Protein AF-A0A447S8N6-F1 (afdb_monomer)

pLDDT: mean 81.78, std 8.74, range [48.88, 93.5]

Foldseek 3Di:
DLLVLLVLLLVLQDLDDDPVNVVVLVVLVVVLVVLVVVLVVVCVVDPLSVQCVQVSQVLSVLSVVLSVLSNVLSVLNNPCPPQDPCVNVLSVVLSVLLSDDPRDPVVNVVSLVVLDDDPPGDPSSVVNSVSVNVSSVSSVVSSVSVVCVVVDDSPDHDDDPGDDGPCPDPPVVLVVVLVVVLVVQLVVLLVVCVVVVDPCSVLVSVVSNVLSVVQSPDPDNVVSVVLVVVLVVVLLVVLCCCLVPPVVVDDDPVVVCVVVVVVLVVLVVCLVVCVVCVVSSVSNNVCNCSSNPDDVVRDDDPVVSVD

Secondary structure (DSSP, 8-state):
-HHHHHHHHHHHTSS---HHHHHHHHHHHHHHHHHHHHHHHHHHH-HHHHHHHHHHHHHHHHHHHHHHHHHHHHHHHHT-TT--TTHHHHHHHHHHHHHSTT--HHHHHHHHGGGPPPTT--HHHHHHHHHHHHHHHHHHHHHHHHHHHHT--TT-----PPPPPS-S---HHHHHHHHHHHHHHHHHHHHHHHHHT-TTHHHHHHHHHHHHHHHTT-S-HHHHHHHHHHHHHHHHHHHHHIIIIITTT--SHHHHHHHHHHHHHHHHHHHHH-GGGHHHHHHHHHHHHHHH---SS----SHHHH-

Structure (mmCIF, N/CA/C/O backbone):
data_AF-A0A447S8N6-F1
#
_entry.id   AF-A0A447S8N6-F1
#
loop_
_atom_site.group_PDB
_atom_site.id
_atom_site.type_symbol
_atom_site.label_atom_id
_atom_site.label_alt_id
_atom_site.label_comp_id
_atom_site.label_asym_id
_atom_site.label_entity_id
_atom_site.label_seq_id
_atom_site.pdbx_PDB_ins_code
_atom_site.Cartn_x
_atom_site.Cartn_y
_atom_site.Cartn_z
_atom_site.occupancy
_atom_site.B_iso_or_equiv
_atom_site.auth_seq_id
_atom_site.auth_comp_id
_atom_site.auth_asym_id
_atom_site.auth_atom_id
_atom_site.pdbx_PDB_model_num
ATOM 1 N N . MET A 1 1 ? 0.093 2.071 13.339 1.00 79.44 1 MET A N 1
ATOM 2 C CA . MET A 1 1 ? -1.147 1.846 12.556 1.00 79.44 1 MET A CA 1
ATOM 3 C C . MET A 1 1 ? -2.345 1.630 13.472 1.00 79.44 1 MET A C 1
ATOM 5 O O . MET A 1 1 ? -3.274 2.410 13.375 1.00 79.44 1 MET A O 1
ATOM 9 N N . HIS A 1 2 ? -2.324 0.649 14.384 1.00 83.88 2 HIS A N 1
ATOM 10 C CA . HIS A 1 2 ? -3.472 0.344 15.253 1.00 83.88 2 HIS A CA 1
ATOM 11 C C . HIS A 1 2 ? -4.045 1.566 16.003 1.00 83.88 2 HIS A C 1
ATOM 13 O O . HIS A 1 2 ? -5.248 1.781 15.940 1.00 83.88 2 HIS A O 1
ATOM 19 N N . ALA A 1 3 ? -3.195 2.423 16.583 1.00 85.06 3 ALA A N 1
ATOM 20 C CA . ALA A 1 3 ? -3.626 3.680 17.212 1.00 85.06 3 ALA A CA 1
ATOM 21 C C . ALA A 1 3 ? -4.298 4.666 16.230 1.00 85.06 3 ALA A C 1
ATOM 23 O O . ALA A 1 3 ? -5.333 5.243 16.546 1.00 85.06 3 ALA A O 1
ATOM 24 N N . ARG A 1 4 ? -3.791 4.776 14.990 1.00 84.31 4 ARG A N 1
ATOM 25 C CA . ARG A 1 4 ? -4.393 5.622 13.939 1.00 84.31 4 ARG A CA 1
ATOM 26 C C . ARG A 1 4 ? -5.813 5.192 13.561 1.00 84.31 4 ARG A C 1
ATOM 28 O O . ARG A 1 4 ? -6.558 5.997 13.022 1.00 84.31 4 ARG A O 1
ATOM 35 N N . LEU A 1 5 ? -6.214 3.940 13.814 1.00 85.44 5 LEU A N 1
ATOM 36 C CA . LEU A 1 5 ? -7.601 3.517 13.584 1.00 85.44 5 LEU A CA 1
ATOM 37 C C . LEU A 1 5 ? -8.581 4.158 14.573 1.00 85.44 5 LEU A C 1
ATOM 39 O O . LEU A 1 5 ? -9.734 4.358 14.199 1.00 85.44 5 LEU A O 1
ATOM 43 N N . LEU A 1 6 ? -8.145 4.492 15.793 1.00 86.56 6 LEU A N 1
ATOM 44 C CA . LEU A 1 6 ? -8.970 5.249 16.739 1.00 86.56 6 LEU A CA 1
ATOM 45 C C . LEU A 1 6 ? -9.090 6.712 16.324 1.00 86.56 6 LEU A C 1
ATOM 47 O O . LEU A 1 6 ? -10.192 7.244 16.341 1.00 86.56 6 LEU A O 1
ATOM 51 N N . GLU A 1 7 ? -7.990 7.330 15.888 1.00 85.12 7 GLU A N 1
ATOM 52 C CA . GLU A 1 7 ? -8.013 8.682 15.304 1.00 85.12 7 GLU A CA 1
ATOM 53 C C . GLU A 1 7 ? -8.931 8.728 14.075 1.00 85.12 7 GLU A C 1
ATOM 55 O O . GLU A 1 7 ? -9.728 9.640 13.894 1.00 85.12 7 GLU A O 1
ATOM 60 N N . HIS A 1 8 ? -8.887 7.691 13.240 1.00 84.62 8 HIS A N 1
ATOM 61 C CA . HIS A 1 8 ? -9.788 7.575 12.100 1.00 84.62 8 HIS A CA 1
ATOM 62 C C . HIS A 1 8 ? -11.253 7.415 12.518 1.00 84.62 8 HIS A C 1
ATOM 64 O O . HIS A 1 8 ? -12.146 7.974 11.883 1.00 84.62 8 HIS A O 1
ATOM 70 N N . ALA A 1 9 ? -11.515 6.658 13.585 1.00 83.31 9 ALA A N 1
ATOM 71 C CA . ALA A 1 9 ? -12.856 6.505 14.136 1.00 83.31 9 ALA A CA 1
ATOM 72 C C . ALA A 1 9 ? -13.391 7.823 14.711 1.00 83.31 9 ALA A C 1
ATOM 74 O O . ALA A 1 9 ? -14.537 8.169 14.426 1.00 83.31 9 ALA A O 1
ATOM 75 N N . SER A 1 10 ? -12.567 8.581 15.444 1.00 85.12 10 SER A N 1
ATOM 76 C CA . SER A 1 10 ? -12.966 9.884 15.987 1.00 85.12 10 SER A CA 1
ATOM 77 C C . SER A 1 10 ? -13.312 10.873 14.875 1.00 85.12 10 SER A C 1
ATOM 79 O O . SER A 1 10 ? -14.340 11.536 14.963 1.00 85.12 10 SER A O 1
ATOM 81 N N . LEU A 1 11 ? -12.525 10.906 13.794 1.00 83.75 11 LEU A N 1
ATOM 82 C CA . LEU A 1 11 ? -12.791 11.752 12.627 1.00 83.75 11 LEU A CA 1
ATOM 83 C C . LEU A 1 11 ? -14.058 11.333 11.862 1.00 83.75 11 LEU A C 1
ATOM 85 O O . LEU A 1 11 ? -14.830 12.184 11.430 1.00 83.75 11 LEU A O 1
ATOM 89 N N . LEU A 1 12 ? -14.293 10.028 11.674 1.00 81.12 12 LEU A N 1
ATOM 90 C CA . LEU A 1 12 ? -15.429 9.521 10.889 1.00 81.12 12 LEU A CA 1
ATOM 91 C C . LEU A 1 12 ? -16.774 9.614 11.608 1.00 81.12 12 LEU A C 1
ATOM 93 O O . LEU A 1 12 ? -17.807 9.603 10.940 1.00 81.12 12 LEU A O 1
ATOM 97 N N . TRP A 1 13 ? -16.786 9.638 12.936 1.00 80.94 13 TRP A N 1
ATOM 98 C CA . TRP A 1 13 ? -18.025 9.687 13.713 1.00 80.94 13 TRP A CA 1
ATOM 99 C C . TRP A 1 13 ? -18.513 11.113 14.000 1.00 80.94 13 TRP A C 1
ATOM 101 O O . TRP A 1 13 ? -19.514 11.286 14.693 1.00 80.94 13 TRP A O 1
ATOM 111 N N . VAL A 1 14 ? -17.864 12.125 13.414 1.00 76.00 14 VAL A N 1
ATOM 112 C CA . VAL A 1 14 ? -18.377 13.498 13.352 1.00 76.00 14 VAL A CA 1
ATOM 113 C C . VAL A 1 14 ? -19.499 13.577 12.297 1.00 76.00 14 VAL A C 1
ATOM 115 O O . VAL A 1 14 ? -19.363 12.994 11.218 1.00 76.00 14 VAL A O 1
ATOM 118 N N . PRO A 1 15 ? -20.613 14.280 12.577 1.00 65.19 15 PRO A N 1
ATOM 119 C CA . PRO A 1 15 ? -21.747 14.397 11.651 1.00 65.19 15 PRO A CA 1
ATOM 120 C C . PRO A 1 15 ? -21.445 15.189 10.367 1.00 65.19 15 PRO A C 1
ATOM 122 O O . PRO A 1 15 ? -22.198 15.090 9.402 1.00 65.19 15 PRO A O 1
ATOM 125 N N . GLU A 1 16 ? -20.351 15.950 10.317 1.00 68.94 16 GLU A N 1
ATOM 126 C CA . GLU A 1 16 ? -19.984 16.750 9.148 1.00 68.94 16 GLU A CA 1
ATOM 127 C C . GLU A 1 16 ? -19.458 15.883 7.995 1.00 68.94 16 GLU A C 1
ATOM 129 O O . GLU A 1 16 ? -18.640 14.973 8.161 1.00 68.94 16 GLU A O 1
ATOM 134 N N . THR A 1 17 ? -19.936 16.162 6.783 1.00 62.78 17 THR A N 1
ATOM 135 C CA . THR A 1 17 ? -19.488 15.497 5.558 1.00 62.78 17 THR A CA 1
ATOM 136 C C . THR A 1 17 ? -18.484 16.372 4.822 1.00 62.78 17 THR A C 1
ATOM 138 O O . THR A 1 17 ? -18.860 17.196 3.995 1.00 62.78 17 THR A O 1
ATOM 141 N N . THR A 1 18 ? -17.200 16.155 5.090 1.00 67.06 18 THR A N 1
ATOM 142 C CA . THR A 1 18 ? -16.107 16.820 4.365 1.00 67.06 18 THR A CA 1
ATOM 143 C C . THR A 1 18 ? -15.441 15.829 3.412 1.00 67.06 18 THR A C 1
ATOM 145 O O . THR A 1 18 ? -15.187 14.684 3.797 1.00 67.06 18 THR A O 1
ATOM 148 N N . ASP A 1 19 ? -15.089 16.249 2.191 1.00 69.25 19 ASP A N 1
ATOM 149 C CA . ASP A 1 19 ? -14.323 15.424 1.234 1.00 69.25 19 ASP A CA 1
ATOM 150 C C . ASP A 1 19 ? -13.003 14.900 1.830 1.00 69.25 19 ASP A C 1
ATOM 152 O O . ASP A 1 19 ? -12.564 13.787 1.527 1.00 69.25 19 ASP A O 1
ATOM 156 N N . ALA A 1 20 ? -12.428 15.647 2.777 1.00 71.56 20 ALA A N 1
ATOM 157 C CA . ALA A 1 20 ? -11.281 15.243 3.587 1.00 71.56 20 ALA A CA 1
ATOM 158 C C . ALA A 1 20 ? -11.482 13.903 4.329 1.00 71.56 20 ALA A C 1
ATOM 160 O O . ALA A 1 20 ? -10.531 13.159 4.555 1.00 71.56 20 ALA A O 1
ATOM 161 N N . ILE A 1 21 ? -12.718 13.553 4.692 1.00 71.00 21 ILE A N 1
ATOM 162 C CA . ILE A 1 21 ? -13.029 12.313 5.416 1.00 71.00 21 ILE A CA 1
ATOM 163 C C . ILE A 1 21 ? -12.993 11.107 4.467 1.00 71.00 21 ILE A C 1
ATOM 165 O O . ILE A 1 21 ? -12.564 10.015 4.851 1.00 71.00 21 ILE A O 1
ATOM 169 N N . ARG A 1 22 ? -13.422 11.287 3.210 1.00 72.06 22 ARG A N 1
ATOM 170 C CA . ARG A 1 22 ? -13.352 10.232 2.191 1.00 72.06 22 ARG A CA 1
ATOM 171 C C . ARG A 1 22 ? -11.901 9.925 1.835 1.00 72.06 22 ARG A C 1
ATOM 173 O O . ARG A 1 22 ? -11.512 8.758 1.851 1.00 72.06 22 ARG A O 1
ATOM 180 N N . THR A 1 23 ? -11.096 10.957 1.598 1.00 77.81 23 THR A N 1
ATOM 181 C CA . THR A 1 23 ? -9.666 10.797 1.304 1.00 77.81 23 THR A CA 1
ATOM 182 C C . THR A 1 23 ? -8.910 10.191 2.490 1.00 77.81 23 THR A C 1
ATOM 184 O O . THR A 1 23 ? -8.062 9.321 2.288 1.00 77.81 23 THR A O 1
ATOM 187 N N . ALA A 1 24 ? -9.265 10.543 3.732 1.00 78.44 24 ALA A N 1
ATOM 188 C CA . ALA A 1 24 ? -8.730 9.891 4.928 1.00 78.44 24 ALA A CA 1
ATOM 189 C C . ALA A 1 24 ? -9.077 8.392 4.977 1.00 78.44 24 ALA A C 1
ATOM 191 O O . ALA A 1 24 ? -8.217 7.564 5.278 1.00 78.44 24 ALA A O 1
ATOM 192 N N . HIS A 1 25 ? -10.312 8.013 4.630 1.00 81.62 25 HIS A N 1
ATOM 193 C CA . HIS A 1 25 ? -10.728 6.608 4.607 1.00 81.62 25 HIS A CA 1
ATOM 194 C C . HIS A 1 25 ? -9.992 5.792 3.540 1.00 81.62 25 HIS A C 1
ATOM 196 O O . HIS A 1 25 ? -9.480 4.713 3.842 1.00 81.62 25 HIS A O 1
ATOM 202 N N . GLU A 1 26 ? -9.876 6.325 2.324 1.00 82.94 26 GLU A N 1
ATOM 203 C CA . GLU A 1 26 ? -9.106 5.713 1.237 1.00 82.94 26 GLU A CA 1
ATOM 204 C C . GLU A 1 26 ? -7.613 5.595 1.605 1.00 82.94 26 GLU A C 1
ATOM 206 O O . GLU A 1 26 ? -7.000 4.547 1.391 1.00 82.94 26 GLU A O 1
ATOM 211 N N . SER A 1 27 ? -7.042 6.616 2.258 1.00 83.62 27 SER A N 1
ATOM 212 C CA . SER A 1 27 ? -5.655 6.612 2.748 1.00 83.62 27 SER A CA 1
ATOM 213 C C . SER A 1 27 ? -5.392 5.515 3.783 1.00 83.62 27 SER A C 1
ATOM 215 O O . SER A 1 27 ? -4.389 4.804 3.690 1.00 83.62 27 SER A O 1
ATOM 217 N N . VAL A 1 28 ? -6.300 5.312 4.745 1.00 85.94 28 VAL A N 1
ATOM 218 C CA . VAL A 1 28 ? -6.172 4.236 5.744 1.00 85.94 28 VAL A CA 1
ATOM 219 C C . VAL A 1 28 ? -6.203 2.858 5.079 1.00 85.94 28 VAL A C 1
ATOM 221 O O . VAL A 1 28 ? -5.382 2.006 5.420 1.00 85.94 28 VAL A O 1
ATOM 224 N N . ILE A 1 29 ? -7.089 2.641 4.100 1.00 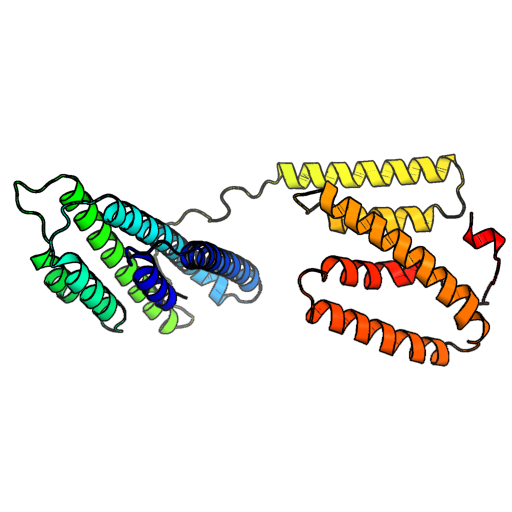84.69 29 ILE A N 1
ATOM 225 C CA . ILE A 1 29 ? -7.126 1.389 3.326 1.00 84.69 29 ILE A CA 1
ATOM 226 C C . ILE A 1 29 ? -5.804 1.192 2.573 1.00 84.69 29 ILE A C 1
ATOM 228 O O . ILE A 1 29 ? -5.207 0.117 2.659 1.00 84.69 29 ILE A O 1
ATOM 232 N N . GLY A 1 30 ? -5.301 2.238 1.911 1.00 83.38 30 GLY A N 1
ATOM 233 C CA . GLY A 1 30 ? -4.003 2.223 1.235 1.00 83.38 30 GLY A CA 1
ATOM 234 C C . GLY A 1 30 ? -2.856 1.841 2.174 1.00 83.38 30 GLY A C 1
ATOM 235 O O . GLY A 1 30 ? -2.050 0.979 1.839 1.00 83.38 30 GLY A O 1
ATOM 236 N N . GLN A 1 31 ? -2.818 2.393 3.391 1.00 86.38 31 GLN A N 1
ATOM 237 C CA . GLN A 1 31 ? -1.808 2.044 4.398 1.00 86.38 31 GLN A CA 1
ATOM 238 C C . GLN A 1 31 ? -1.880 0.569 4.823 1.00 86.38 31 GLN A C 1
ATOM 240 O O . GLN A 1 31 ? -0.834 -0.062 4.985 1.00 86.38 31 GLN A O 1
ATOM 245 N N . ILE A 1 32 ? -3.081 -0.000 4.986 1.00 86.88 32 ILE A N 1
ATOM 246 C CA . ILE A 1 32 ? -3.247 -1.426 5.324 1.00 86.88 32 ILE A CA 1
ATOM 247 C C . ILE A 1 32 ? -2.754 -2.314 4.175 1.00 86.88 32 ILE A C 1
ATOM 249 O O . ILE A 1 32 ? -2.055 -3.301 4.412 1.00 86.88 32 ILE A O 1
ATOM 253 N N . LEU A 1 33 ? -3.074 -1.957 2.930 1.00 84.94 33 LEU A N 1
ATOM 254 C CA . LEU A 1 33 ? -2.612 -2.686 1.747 1.00 84.94 33 LEU A CA 1
ATOM 255 C C . LEU A 1 33 ? -1.087 -2.617 1.601 1.00 84.94 33 LEU A C 1
ATOM 257 O O . LEU A 1 33 ? -0.447 -3.645 1.379 1.00 84.94 33 LEU A O 1
ATOM 261 N N . THR A 1 34 ? -0.488 -1.445 1.818 1.00 86.94 34 THR A N 1
ATOM 262 C CA . THR A 1 34 ? 0.972 -1.286 1.853 1.00 86.94 34 THR A CA 1
ATOM 263 C C . THR A 1 34 ? 1.595 -2.134 2.960 1.00 86.94 34 THR A C 1
ATOM 265 O O . THR A 1 34 ? 2.594 -2.807 2.726 1.00 86.94 34 THR A O 1
ATOM 268 N N . MET A 1 35 ? 0.984 -2.189 4.148 1.00 88.31 35 MET A N 1
ATOM 269 C CA . MET A 1 35 ? 1.454 -3.055 5.236 1.00 88.31 35 MET A CA 1
ATOM 270 C C . MET A 1 35 ? 1.389 -4.543 4.856 1.00 88.31 35 MET A C 1
ATOM 272 O O . MET A 1 35 ? 2.290 -5.310 5.192 1.00 88.31 35 MET A O 1
ATOM 276 N N . ASN A 1 36 ? 0.361 -4.961 4.115 1.00 87.06 36 ASN A N 1
ATOM 277 C CA . ASN A 1 36 ? 0.267 -6.321 3.585 1.00 87.06 36 ASN A CA 1
ATOM 278 C C . ASN A 1 36 ? 1.391 -6.629 2.576 1.00 87.06 36 ASN A C 1
ATOM 280 O O . ASN A 1 36 ? 1.971 -7.713 2.634 1.00 87.06 36 ASN A O 1
ATOM 284 N N . LEU A 1 37 ? 1.748 -5.681 1.701 1.00 84.88 37 LEU A N 1
ATOM 285 C CA . LEU A 1 37 ? 2.898 -5.826 0.798 1.00 84.88 37 LEU A CA 1
ATOM 286 C C . LEU A 1 37 ? 4.215 -5.946 1.571 1.00 84.88 37 LEU A C 1
ATOM 288 O O . LEU A 1 37 ? 4.987 -6.869 1.318 1.00 84.88 37 LEU A O 1
ATOM 292 N N . LEU A 1 38 ? 4.437 -5.075 2.561 1.00 87.88 38 LEU A N 1
ATOM 293 C CA . LEU A 1 38 ? 5.620 -5.131 3.423 1.00 87.88 38 LEU A CA 1
ATOM 294 C C . LEU A 1 38 ? 5.714 -6.464 4.169 1.00 87.88 38 LEU A C 1
ATOM 296 O O . LEU A 1 38 ? 6.799 -7.027 4.276 1.00 87.88 38 LEU A O 1
ATOM 300 N N . ARG A 1 39 ? 4.586 -7.021 4.628 1.00 87.81 39 ARG A N 1
ATOM 301 C CA . ARG A 1 39 ? 4.547 -8.357 5.236 1.00 87.81 39 ARG A CA 1
ATOM 302 C C . ARG A 1 39 ? 5.000 -9.438 4.254 1.00 87.81 39 ARG A C 1
ATOM 304 O O . ARG A 1 39 ? 5.788 -10.299 4.631 1.00 87.81 39 ARG A O 1
ATOM 311 N N . ILE A 1 40 ? 4.506 -9.411 3.013 1.00 83.44 40 ILE A N 1
ATOM 312 C CA . ILE A 1 40 ? 4.889 -10.386 1.978 1.00 83.44 40 ILE A CA 1
ATOM 313 C C . ILE A 1 40 ? 6.385 -10.273 1.658 1.00 83.44 40 ILE A C 1
ATOM 315 O O . ILE A 1 40 ? 7.060 -11.290 1.543 1.00 83.44 40 ILE A O 1
ATOM 319 N N . GLN A 1 41 ? 6.927 -9.057 1.572 1.00 84.50 41 GLN A N 1
ATOM 320 C CA . GLN A 1 41 ? 8.363 -8.844 1.373 1.00 84.50 41 GLN A CA 1
ATOM 321 C C . GLN A 1 41 ? 9.183 -9.335 2.579 1.00 84.50 41 GLN A C 1
ATOM 323 O O . GLN A 1 41 ? 10.166 -10.057 2.414 1.00 84.50 41 GLN A O 1
ATOM 328 N N . ALA A 1 42 ? 8.746 -9.015 3.801 1.00 83.31 42 ALA A N 1
ATOM 329 C CA . ALA A 1 42 ? 9.415 -9.411 5.042 1.00 83.31 42 ALA A CA 1
ATOM 330 C C . ALA A 1 42 ? 9.356 -10.924 5.319 1.00 83.31 42 ALA A C 1
ATOM 332 O O . ALA A 1 42 ? 10.200 -11.465 6.033 1.00 83.31 42 ALA A O 1
ATOM 333 N N . PHE A 1 43 ? 8.390 -11.635 4.732 1.00 83.62 43 PHE A N 1
ATOM 334 C CA . PHE A 1 43 ? 8.309 -13.092 4.815 1.00 83.62 43 PHE A CA 1
ATOM 335 C C . PHE A 1 43 ? 9.582 -13.768 4.276 1.00 83.62 43 PHE A C 1
ATOM 337 O O . PHE A 1 43 ? 10.088 -14.734 4.855 1.00 83.62 43 PHE A O 1
ATOM 344 N N . TRP A 1 44 ? 10.142 -13.242 3.189 1.00 80.06 44 TRP A N 1
ATOM 345 C CA . TRP A 1 44 ? 11.351 -13.799 2.584 1.00 80.06 44 TRP A CA 1
ATOM 346 C C . TRP A 1 44 ? 12.627 -13.371 3.315 1.00 80.06 44 TRP A C 1
ATOM 348 O O . TRP A 1 44 ? 13.605 -14.115 3.299 1.00 80.06 44 TRP A O 1
ATOM 358 N N . SER A 1 45 ? 12.608 -12.236 4.020 1.00 81.19 45 SER A N 1
ATOM 359 C CA . SER A 1 45 ? 13.807 -11.670 4.646 1.00 81.19 45 SER A CA 1
ATOM 360 C C . SER A 1 45 ? 14.211 -12.343 5.959 1.00 81.19 45 SER A C 1
ATOM 362 O O . SER A 1 45 ? 15.404 -12.461 6.234 1.00 81.19 45 SER A O 1
ATOM 364 N N . HIS A 1 46 ? 13.260 -12.792 6.790 1.00 83.06 46 HIS A N 1
ATOM 365 C CA . HIS A 1 46 ? 13.603 -13.300 8.122 1.00 83.06 46 HIS A CA 1
ATOM 366 C C . HIS A 1 46 ? 12.689 -14.425 8.622 1.00 83.06 46 HIS A C 1
ATOM 368 O O . HIS A 1 46 ? 11.464 -14.375 8.503 1.00 83.06 46 HIS A O 1
ATOM 374 N N . TYR A 1 47 ? 13.280 -15.436 9.267 1.00 83.31 47 TYR A N 1
ATOM 375 C CA . TYR A 1 47 ? 12.548 -16.618 9.742 1.00 83.31 47 TYR A CA 1
ATOM 376 C C . TYR A 1 47 ? 11.507 -16.294 10.830 1.00 83.31 47 TYR A C 1
ATOM 378 O O . TYR A 1 47 ? 10.444 -16.916 10.856 1.00 83.31 47 TYR A O 1
ATOM 386 N N . ARG A 1 48 ? 11.759 -15.293 11.695 1.00 79.88 48 ARG A N 1
ATOM 387 C CA . ARG A 1 48 ? 10.791 -14.873 12.731 1.00 79.88 48 ARG A CA 1
ATOM 388 C C . ARG A 1 48 ? 9.492 -14.358 12.108 1.00 79.88 48 ARG A C 1
ATOM 390 O O . ARG A 1 48 ? 8.414 -14.717 12.576 1.00 79.88 48 ARG A O 1
ATOM 397 N N . PHE A 1 49 ? 9.592 -13.591 11.017 1.00 81.25 49 PHE A N 1
ATOM 398 C CA . PHE A 1 49 ? 8.424 -13.103 10.280 1.00 81.25 49 PHE A CA 1
ATOM 399 C C . PHE A 1 49 ? 7.637 -14.244 9.638 1.00 81.25 49 PHE A C 1
ATOM 401 O O . PHE A 1 49 ? 6.411 -14.208 9.664 1.00 81.25 49 PHE A O 1
ATOM 408 N N . ARG A 1 50 ? 8.307 -15.293 9.139 1.00 83.81 50 ARG A N 1
ATOM 409 C CA . ARG A 1 50 ? 7.621 -16.487 8.614 1.00 83.81 50 ARG A CA 1
ATOM 410 C C . ARG A 1 50 ? 6.802 -17.198 9.683 1.00 83.81 50 ARG A C 1
ATOM 412 O O . ARG A 1 50 ? 5.634 -17.493 9.452 1.00 83.81 50 ARG A O 1
ATOM 419 N N . ARG A 1 51 ? 7.388 -17.420 10.863 1.00 82.19 51 ARG A N 1
ATOM 420 C CA . ARG A 1 51 ? 6.708 -18.093 11.981 1.00 82.19 51 ARG A CA 1
ATOM 421 C C . ARG A 1 51 ? 5.522 -17.283 12.507 1.00 82.19 51 ARG A C 1
ATOM 423 O O . ARG A 1 51 ? 4.480 -17.846 12.815 1.00 82.19 51 ARG A O 1
ATOM 430 N N . GLN A 1 52 ? 5.659 -15.959 12.566 1.00 85.12 52 GLN A N 1
ATOM 431 C CA . GLN A 1 52 ? 4.607 -15.052 13.037 1.00 85.12 52 GLN A CA 1
ATOM 432 C C . GLN A 1 52 ? 3.627 -14.617 11.932 1.00 85.12 52 GLN A C 1
ATOM 434 O O . GLN A 1 52 ? 2.673 -13.886 12.205 1.00 85.12 52 GLN A O 1
ATOM 439 N N . ASN A 1 53 ? 3.811 -15.075 10.689 1.00 85.88 53 ASN A N 1
ATOM 440 C CA . ASN A 1 53 ? 2.980 -14.688 9.549 1.00 85.88 53 ASN A CA 1
ATOM 441 C C . ASN A 1 53 ? 1.471 -14.938 9.756 1.00 85.88 53 ASN A C 1
ATOM 443 O O . ASN A 1 53 ? 0.693 -14.053 9.397 1.00 85.88 53 ASN A O 1
ATOM 447 N N . PRO A 1 54 ? 1.017 -16.056 10.366 1.00 84.75 54 PRO A N 1
ATOM 448 C CA . PRO A 1 54 ? -0.408 -16.270 10.631 1.00 84.75 54 PRO A CA 1
ATOM 449 C C . PRO A 1 54 ? -1.013 -15.178 11.522 1.00 84.75 54 PRO A C 1
ATOM 451 O O . PRO A 1 54 ? -2.092 -14.662 11.230 1.00 84.75 54 PRO A O 1
ATOM 454 N N . LEU A 1 55 ? -0.283 -14.760 12.559 1.00 87.75 55 LEU A N 1
ATOM 455 C CA . LEU A 1 55 ? -0.708 -13.699 13.468 1.00 87.75 55 LEU A CA 1
ATOM 456 C C . LEU A 1 55 ? -0.725 -12.330 12.782 1.00 87.75 55 LEU A C 1
ATOM 458 O O . LEU A 1 55 ? -1.693 -11.585 12.919 1.00 87.75 55 LEU A O 1
ATOM 462 N N . LEU A 1 56 ? 0.306 -12.010 11.997 1.00 88.12 56 LEU A N 1
ATOM 463 C CA . LEU A 1 56 ? 0.341 -10.771 11.215 1.00 88.12 56 LEU A CA 1
ATOM 464 C C . LEU A 1 56 ? -0.789 -10.734 10.176 1.00 88.12 56 LEU A C 1
ATOM 466 O O . LEU A 1 56 ? -1.412 -9.693 9.974 1.00 88.12 56 LEU A O 1
ATOM 470 N N . ASN A 1 57 ? -1.104 -11.870 9.545 1.00 88.31 57 ASN A N 1
ATOM 471 C CA . ASN A 1 57 ? -2.240 -11.995 8.635 1.00 88.31 57 ASN A CA 1
ATOM 472 C C . ASN A 1 57 ? -3.578 -11.785 9.344 1.00 88.31 57 ASN A C 1
ATOM 474 O O . ASN A 1 57 ? -4.427 -11.054 8.832 1.00 88.31 57 ASN A O 1
ATOM 478 N N . TYR A 1 58 ? -3.754 -12.368 10.527 1.00 88.88 58 TYR A N 1
ATOM 479 C CA . TYR A 1 58 ? -4.940 -12.151 11.346 1.00 88.88 58 TYR A CA 1
ATOM 480 C C . TYR A 1 58 ? -5.102 -10.680 11.747 1.00 88.88 58 TYR A C 1
ATOM 482 O O . TYR A 1 58 ? -6.169 -10.103 11.547 1.00 88.88 58 TYR A O 1
ATOM 490 N N . LEU A 1 59 ? -4.035 -10.041 12.241 1.00 89.88 59 LEU A N 1
ATOM 491 C CA . LEU A 1 59 ? -4.059 -8.632 12.640 1.00 89.88 59 LEU A CA 1
ATOM 492 C C . LEU A 1 59 ? -4.403 -7.704 11.468 1.00 89.88 59 LEU A C 1
ATOM 494 O O . LEU A 1 59 ? -5.192 -6.778 11.645 1.00 89.88 59 LEU A O 1
ATOM 498 N N . LEU A 1 60 ? -3.880 -7.967 10.267 1.00 89.69 60 LEU A N 1
ATOM 499 C CA . LEU A 1 60 ? -4.230 -7.203 9.063 1.00 89.69 60 LEU A CA 1
ATOM 500 C C . LEU A 1 60 ? -5.709 -7.355 8.686 1.00 89.69 60 LEU A C 1
ATOM 502 O O . LEU A 1 60 ? -6.377 -6.359 8.405 1.00 89.69 60 LEU A O 1
ATOM 506 N N . HIS A 1 61 ? -6.254 -8.574 8.735 1.00 88.38 61 HIS A N 1
ATOM 507 C CA . HIS A 1 61 ? -7.689 -8.790 8.516 1.00 88.38 61 HIS A CA 1
ATOM 508 C C . HIS A 1 61 ? -8.532 -8.059 9.545 1.00 88.38 61 HIS A C 1
ATOM 510 O O . HIS A 1 61 ? -9.547 -7.453 9.208 1.00 88.38 61 HIS A O 1
ATOM 516 N N . GLN A 1 62 ? -8.101 -8.096 10.799 1.00 89.38 62 GLN A N 1
ATOM 517 C CA . GLN A 1 62 ? -8.797 -7.436 11.882 1.00 89.38 62 GLN A CA 1
ATOM 518 C C . GLN A 1 62 ? -8.763 -5.910 11.713 1.00 89.38 62 GLN A C 1
ATOM 520 O O . GLN A 1 62 ? -9.776 -5.258 11.951 1.00 89.38 62 GLN A O 1
ATOM 525 N N . GLN A 1 63 ? -7.667 -5.337 11.202 1.00 91.06 63 GLN A N 1
ATOM 526 C CA . GLN A 1 63 ? -7.590 -3.921 10.819 1.00 91.06 63 GLN A CA 1
ATOM 527 C C . GLN A 1 63 ? -8.563 -3.567 9.688 1.00 91.06 63 GLN A C 1
ATOM 529 O O . GLN A 1 63 ? -9.314 -2.602 9.824 1.00 91.06 63 GLN A O 1
ATOM 534 N N . LEU A 1 64 ? -8.644 -4.372 8.623 1.00 89.44 64 LEU A N 1
ATOM 535 C CA . LEU A 1 64 ? -9.651 -4.171 7.570 1.00 89.44 64 LEU A CA 1
ATOM 536 C C . LEU A 1 64 ? -11.078 -4.278 8.117 1.00 89.44 64 LEU A C 1
ATOM 538 O O . LEU A 1 64 ? -11.933 -3.435 7.842 1.00 89.44 64 LEU A O 1
ATOM 542 N N . ARG A 1 65 ? -11.336 -5.278 8.958 1.00 89.94 65 ARG A N 1
ATOM 543 C CA . ARG A 1 65 ? -12.632 -5.470 9.611 1.00 89.94 65 ARG A CA 1
ATOM 544 C C . ARG A 1 65 ? -12.994 -4.263 10.474 1.00 89.94 65 ARG A C 1
ATOM 546 O O . ARG A 1 65 ? -14.118 -3.783 10.372 1.00 89.94 65 ARG A O 1
ATOM 553 N N . MET A 1 66 ? -12.043 -3.718 11.238 1.00 91.44 66 MET A N 1
ATOM 554 C CA . MET A 1 66 ? -12.217 -2.474 11.996 1.00 91.44 66 MET A CA 1
ATOM 555 C C . MET A 1 66 ? -12.583 -1.304 11.082 1.00 91.44 66 MET A C 1
ATOM 557 O O . MET A 1 66 ? -13.569 -0.632 11.362 1.00 91.44 66 MET A O 1
ATOM 561 N N . THR A 1 67 ? -11.889 -1.097 9.956 1.00 90.50 67 THR A N 1
ATOM 562 C CA . THR A 1 67 ? -12.239 -0.007 9.019 1.00 90.50 67 THR A CA 1
ATOM 563 C C . THR A 1 67 ? -13.663 -0.130 8.463 1.00 90.50 67 THR A C 1
ATOM 565 O O . THR A 1 67 ? -14.395 0.861 8.411 1.00 90.50 67 THR A O 1
ATOM 568 N N . SER A 1 68 ? -14.103 -1.350 8.136 1.00 89.81 68 SER A N 1
ATOM 569 C CA . SER A 1 68 ? -15.479 -1.630 7.706 1.00 89.81 68 SER A CA 1
ATOM 570 C C . SER A 1 68 ? -16.496 -1.358 8.820 1.00 89.81 68 SER A C 1
ATOM 572 O O . SER A 1 68 ? -17.562 -0.784 8.579 1.00 89.81 68 SER A O 1
ATOM 574 N N . VAL A 1 69 ? -16.169 -1.730 10.061 1.00 91.44 69 VAL A N 1
ATOM 575 C CA . VAL A 1 69 ? -17.014 -1.472 11.231 1.00 91.44 69 VAL A CA 1
ATOM 576 C C . VAL A 1 69 ? -17.139 0.027 11.504 1.00 91.44 69 VAL A C 1
ATOM 578 O O . VAL A 1 69 ? -18.262 0.502 11.658 1.00 91.44 69 VAL A O 1
ATOM 581 N N . ILE A 1 70 ? -16.039 0.782 11.464 1.00 90.88 70 ILE A N 1
ATOM 582 C CA . ILE A 1 70 ? -16.040 2.243 11.637 1.00 90.88 70 ILE A CA 1
ATOM 583 C C . ILE A 1 70 ? -16.944 2.903 10.586 1.00 90.88 70 ILE A C 1
ATOM 585 O O . ILE A 1 70 ? -17.822 3.690 10.939 1.00 90.88 70 ILE A O 1
ATOM 589 N N . SER A 1 71 ? -16.798 2.520 9.311 1.00 88.56 71 SER A N 1
ATOM 590 C CA . SER A 1 71 ? -17.643 3.018 8.215 1.00 88.56 71 SER A CA 1
ATOM 591 C C . SER A 1 71 ? -19.123 2.658 8.406 1.00 88.56 71 SER A C 1
ATOM 593 O O . SER A 1 71 ? -20.010 3.486 8.198 1.00 88.56 71 SER A O 1
ATOM 595 N N . SER A 1 72 ? -19.423 1.439 8.871 1.00 89.75 72 SER A N 1
ATOM 596 C CA . SER A 1 72 ? -20.803 1.044 9.178 1.00 89.75 72 SER A CA 1
ATOM 597 C C . SER A 1 72 ? -21.412 1.831 10.340 1.00 89.75 72 SER A C 1
ATOM 599 O O . SER A 1 72 ? -22.562 2.240 10.229 1.00 89.75 72 SER A O 1
ATOM 601 N N . LEU A 1 73 ? -20.644 2.091 11.404 1.00 90.88 73 LEU A N 1
ATOM 602 C CA . LEU A 1 73 ? -21.095 2.872 12.558 1.00 90.88 73 LEU A CA 1
ATOM 603 C C . LEU A 1 73 ? -21.377 4.322 12.164 1.00 90.88 73 LEU A C 1
ATOM 605 O O . LEU A 1 73 ? -22.410 4.854 12.550 1.00 90.88 73 LEU A O 1
ATOM 609 N N . ARG A 1 74 ? -20.540 4.918 11.305 1.00 88.19 74 ARG A N 1
ATOM 610 C CA . ARG A 1 74 ? -20.817 6.237 10.719 1.00 88.19 74 ARG A CA 1
ATOM 611 C C . ARG A 1 74 ? -22.142 6.256 9.960 1.00 88.19 74 ARG A C 1
ATOM 613 O O . ARG A 1 74 ? -22.957 7.138 10.186 1.00 88.19 74 ARG A O 1
ATOM 620 N N . ARG A 1 75 ? -22.372 5.288 9.064 1.00 86.56 75 ARG A N 1
ATOM 621 C CA . ARG A 1 75 ? -23.631 5.215 8.297 1.00 86.56 75 ARG A CA 1
ATOM 622 C C . ARG A 1 75 ? -24.851 5.046 9.199 1.00 86.56 75 ARG A C 1
ATOM 624 O O . ARG A 1 75 ? -25.898 5.595 8.890 1.00 86.56 75 ARG A O 1
ATOM 631 N N . MET A 1 76 ? -24.718 4.293 10.290 1.00 89.44 76 MET A N 1
ATOM 632 C CA . MET A 1 76 ? -25.779 4.162 11.289 1.00 89.44 76 MET A CA 1
ATOM 633 C C . MET A 1 76 ? -26.028 5.493 12.005 1.00 89.44 76 MET A C 1
ATOM 635 O O . MET A 1 76 ? -27.178 5.891 12.090 1.00 89.44 76 MET A O 1
ATOM 639 N N . LEU A 1 77 ? -24.977 6.204 12.435 1.00 86.62 77 LEU A N 1
ATOM 640 C CA . LEU A 1 77 ? -25.091 7.514 13.094 1.00 86.62 77 LEU A CA 1
ATOM 641 C C . LEU A 1 77 ? -25.732 8.576 12.192 1.00 86.62 77 LEU A C 1
ATOM 643 O O . LEU A 1 77 ? -26.630 9.279 12.631 1.00 86.62 77 LEU A O 1
ATOM 647 N N . LEU A 1 78 ? -25.313 8.666 10.926 1.00 84.88 78 LEU A N 1
ATOM 648 C CA . LEU A 1 78 ? -25.851 9.653 9.979 1.00 84.88 78 LEU A CA 1
ATOM 649 C C . LEU A 1 78 ? -27.328 9.407 9.636 1.00 84.88 78 LEU A C 1
ATOM 651 O O . LEU A 1 78 ? -28.060 10.352 9.372 1.00 84.88 78 LEU A O 1
ATOM 655 N N . ASN A 1 79 ? -27.769 8.146 9.649 1.00 84.25 79 ASN A N 1
ATOM 656 C CA . ASN A 1 79 ? -29.143 7.760 9.321 1.00 84.25 79 ASN A CA 1
ATOM 657 C C . ASN A 1 79 ? -30.027 7.563 10.567 1.00 84.25 79 ASN A C 1
ATOM 659 O O . ASN A 1 79 ? -31.109 6.971 10.470 1.00 84.25 79 ASN A O 1
ATOM 663 N N . TRP A 1 80 ? -29.580 8.014 11.742 1.00 85.50 80 TRP A N 1
ATOM 664 C CA . TRP A 1 80 ? -30.316 7.884 12.997 1.00 85.50 80 TRP A CA 1
ATOM 665 C C . TRP A 1 80 ? -30.795 9.261 13.489 1.00 85.50 80 TRP A C 1
ATOM 667 O O . TRP A 1 80 ? -30.058 9.938 14.200 1.00 85.50 80 TRP A O 1
ATOM 677 N N . PRO A 1 81 ? -32.018 9.686 13.105 1.00 76.12 81 PRO A N 1
ATOM 678 C CA . PRO A 1 81 ? -32.530 11.020 13.427 1.00 76.12 81 PRO A CA 1
ATOM 679 C C . PRO A 1 81 ? -32.758 11.220 14.933 1.00 76.12 81 PRO A C 1
ATOM 681 O O . PRO A 1 81 ? -32.369 12.251 15.470 1.00 76.12 81 PRO A O 1
ATOM 684 N N . ASP A 1 82 ? -33.293 10.210 15.627 1.00 79.69 82 ASP A N 1
ATOM 685 C CA . ASP A 1 82 ? -33.601 10.261 17.064 1.00 79.69 82 ASP A CA 1
ATOM 686 C C . ASP A 1 82 ? -32.520 9.565 17.910 1.00 79.69 82 ASP A C 1
ATOM 688 O O . ASP A 1 82 ? -32.797 8.666 18.710 1.00 79.69 82 ASP A O 1
ATOM 692 N N . ALA A 1 83 ? -31.252 9.915 17.688 1.00 80.38 83 ALA A N 1
ATOM 693 C CA . ALA A 1 83 ? -30.159 9.373 18.488 1.00 80.38 83 ALA A CA 1
ATOM 694 C C . ALA A 1 83 ? -30.187 9.960 19.916 1.00 80.38 83 ALA A C 1
ATOM 696 O O . ALA A 1 83 ? -30.383 11.166 20.089 1.00 80.38 83 ALA A O 1
ATOM 697 N N . PRO A 1 84 ? -29.950 9.153 20.966 1.00 82.00 84 PRO A N 1
ATOM 698 C CA . PRO A 1 84 ? -29.974 9.655 22.332 1.00 82.00 84 PRO A CA 1
ATOM 699 C C . PRO A 1 84 ? -28.826 10.648 22.564 1.00 82.00 84 PRO A C 1
ATOM 701 O O . PRO A 1 84 ? -27.696 10.436 22.116 1.00 82.00 84 PRO A O 1
ATOM 704 N N . ALA A 1 85 ? -29.104 11.734 23.290 1.00 80.56 85 ALA A N 1
ATOM 705 C CA . ALA A 1 85 ? -28.181 12.865 23.451 1.00 80.56 85 ALA A CA 1
ATOM 706 C C . ALA A 1 85 ? -26.822 12.484 24.080 1.00 80.56 85 ALA A C 1
ATOM 708 O O . ALA A 1 85 ? -25.808 13.133 23.829 1.00 80.56 85 ALA A O 1
ATOM 709 N N . ASN A 1 86 ? -26.775 11.398 24.857 1.00 86.06 86 ASN A N 1
ATOM 710 C CA . ASN A 1 86 ? -25.553 10.886 25.480 1.00 86.06 86 ASN A CA 1
ATOM 711 C C . ASN A 1 86 ? -24.619 10.136 24.507 1.00 86.06 86 ASN A C 1
ATOM 713 O O . ASN A 1 86 ? -23.479 9.853 24.874 1.00 86.06 86 ASN A O 1
ATOM 717 N N . THR A 1 87 ? -25.052 9.830 23.276 1.00 85.06 87 THR A N 1
ATOM 718 C CA . THR A 1 87 ? -24.286 9.009 22.315 1.00 85.06 87 THR A CA 1
ATOM 719 C C . THR A 1 87 ? -22.893 9.570 22.056 1.00 85.06 87 THR A C 1
ATOM 721 O O . THR A 1 87 ? -21.914 8.827 22.085 1.00 85.06 87 THR A O 1
ATOM 724 N N . ARG A 1 88 ? -22.780 10.887 21.842 1.00 84.75 88 ARG A N 1
ATOM 725 C CA . ARG A 1 88 ? -21.500 11.536 21.533 1.00 84.75 88 ARG A CA 1
ATOM 726 C C . ARG A 1 88 ? -20.523 11.476 22.706 1.00 84.75 88 ARG A C 1
ATOM 728 O O . ARG A 1 88 ? -19.38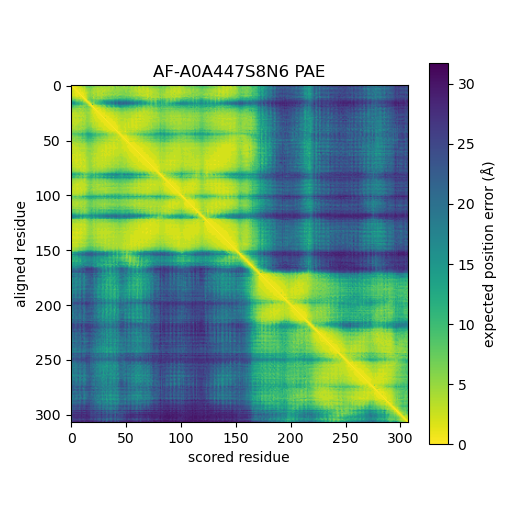1 11.072 22.523 1.00 84.75 88 ARG A O 1
ATOM 735 N N . GLN A 1 89 ? -20.992 11.809 23.908 1.00 87.31 89 GLN A N 1
ATOM 736 C CA . GLN A 1 89 ? -20.175 11.774 25.125 1.00 87.31 89 GLN A CA 1
ATOM 737 C C . GLN A 1 89 ? -19.684 10.353 25.432 1.00 87.31 89 GLN A C 1
ATOM 739 O O . GLN A 1 89 ? -18.521 10.146 25.783 1.00 87.31 89 GLN A O 1
ATOM 744 N N . VAL A 1 90 ? -20.553 9.351 25.252 1.00 89.12 90 VAL A N 1
ATOM 745 C CA . VAL A 1 90 ? -20.18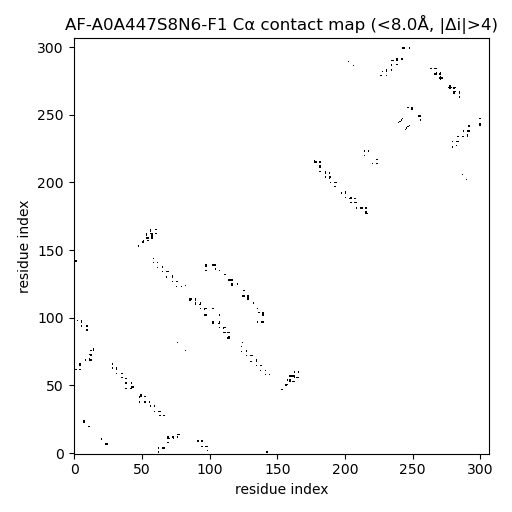6 7.936 25.403 1.00 89.12 90 VAL A CA 1
ATOM 746 C C . VAL A 1 90 ? -19.146 7.530 24.359 1.00 89.12 90 VAL A C 1
ATOM 748 O O . VAL A 1 90 ? -18.204 6.819 24.682 1.00 89.12 90 VAL A O 1
ATOM 751 N N . LEU A 1 91 ? -19.271 7.995 23.116 1.00 89.75 91 LEU A N 1
ATOM 752 C CA . LEU A 1 91 ? -18.333 7.660 22.047 1.00 89.75 91 LEU A CA 1
ATOM 753 C C . LEU A 1 91 ? -16.943 8.270 22.266 1.00 89.75 91 LEU A C 1
ATOM 755 O O . LEU A 1 91 ? -15.939 7.583 22.091 1.00 89.75 91 LEU A O 1
ATOM 759 N N . GLU A 1 92 ? -16.888 9.537 22.677 1.00 89.19 92 GLU A N 1
ATOM 760 C CA . GLU A 1 92 ? -15.643 10.247 22.989 1.00 89.19 92 GLU A CA 1
ATOM 761 C C . GLU A 1 92 ? -14.931 9.612 24.195 1.00 89.19 92 GLU A C 1
ATOM 763 O O . GLU A 1 92 ? -13.742 9.296 24.110 1.00 89.19 92 GLU A O 1
ATOM 768 N N . SER A 1 93 ? -15.661 9.326 25.282 1.00 89.62 93 SER A N 1
ATOM 769 C CA . SER A 1 93 ? -15.103 8.631 26.456 1.00 89.62 93 SER A CA 1
ATOM 770 C C . SER A 1 93 ? -14.654 7.203 26.139 1.00 89.62 93 SER A C 1
ATOM 772 O O . SER A 1 93 ? -13.607 6.764 26.610 1.00 89.62 93 SER A O 1
ATOM 774 N N . LEU A 1 94 ? -15.390 6.487 25.288 1.00 91.75 94 LEU A N 1
ATOM 775 C CA . LEU A 1 94 ? -15.034 5.142 24.846 1.00 91.75 94 LEU A CA 1
ATOM 776 C C . LEU A 1 94 ? -13.769 5.129 23.987 1.00 91.75 94 LEU A C 1
ATOM 778 O O . LEU A 1 94 ? -12.924 4.256 24.163 1.00 91.75 94 LEU A O 1
ATOM 782 N N . LEU A 1 95 ? -13.617 6.081 23.065 1.00 90.56 95 LEU A N 1
ATOM 783 C CA . LEU A 1 95 ? -12.400 6.201 22.261 1.00 90.56 95 LEU A CA 1
ATOM 784 C C . LEU A 1 95 ? -11.188 6.578 23.118 1.00 90.56 95 LEU A C 1
ATOM 786 O O . LEU A 1 95 ? -10.111 6.024 22.898 1.00 90.56 95 LEU A O 1
ATOM 790 N N . ALA A 1 96 ? -11.369 7.458 24.107 1.00 89.62 96 ALA A N 1
ATOM 791 C CA . ALA A 1 96 ? -10.323 7.806 25.064 1.00 89.62 96 ALA A CA 1
ATOM 792 C C . ALA A 1 96 ? -9.886 6.586 25.893 1.00 89.62 96 ALA A C 1
ATOM 794 O O . ALA A 1 96 ? -8.691 6.318 26.002 1.00 89.62 96 ALA A O 1
ATOM 795 N N . GLU A 1 97 ? -10.838 5.791 26.393 1.00 89.44 97 GLU A N 1
ATOM 796 C CA . GLU A 1 97 ? -10.542 4.559 27.133 1.00 89.44 97 GLU A CA 1
ATOM 797 C C . GLU A 1 97 ? -9.811 3.537 26.252 1.00 89.44 97 GLU A C 1
ATOM 799 O O . GLU A 1 97 ? -8.802 2.971 26.662 1.00 89.44 97 GLU A O 1
ATOM 804 N N . LEU A 1 98 ? -10.254 3.328 25.006 1.00 89.31 98 LEU A N 1
ATOM 805 C CA . LEU A 1 98 ? -9.596 2.400 24.076 1.00 89.31 98 LEU A CA 1
ATOM 806 C C . LEU A 1 98 ? -8.185 2.852 23.669 1.00 89.31 98 LEU A C 1
ATOM 808 O O . LEU A 1 98 ? -7.368 2.011 23.282 1.00 89.31 98 LEU A O 1
ATOM 812 N N . ALA A 1 99 ? -7.889 4.151 23.728 1.00 87.94 99 ALA A N 1
ATOM 813 C CA . ALA A 1 99 ? -6.553 4.670 23.457 1.00 87.94 99 ALA A CA 1
ATOM 814 C C . ALA A 1 99 ? -5.553 4.309 24.565 1.00 87.94 99 ALA A C 1
ATOM 816 O O . ALA A 1 99 ? -4.344 4.303 24.318 1.00 87.94 99 ALA A O 1
ATOM 817 N N . THR A 1 100 ? -6.029 3.965 25.765 1.00 86.81 100 THR A N 1
ATOM 818 C CA . THR A 1 100 ? -5.140 3.575 26.854 1.00 86.81 100 THR A CA 1
ATOM 819 C C . THR A 1 100 ? -4.443 2.229 26.557 1.00 86.81 100 THR A C 1
ATOM 821 O O . THR A 1 100 ? -5.057 1.259 26.083 1.00 86.81 100 THR A O 1
ATOM 824 N N . PRO A 1 101 ? -3.139 2.088 26.889 1.00 78.44 101 PRO A N 1
ATOM 825 C CA . PRO A 1 101 ? -2.569 0.784 27.249 1.00 78.44 101 PRO A CA 1
ATOM 826 C C . PRO A 1 101 ? -3.449 0.195 28.372 1.00 78.44 101 PRO A C 1
ATOM 828 O O . PRO A 1 101 ? -4.213 0.920 28.942 1.00 78.44 101 PRO A O 1
ATOM 831 N N . HIS A 1 102 ? -3.435 -1.054 28.803 1.00 76.69 102 HIS A N 1
ATOM 832 C CA . HIS A 1 102 ? -4.329 -1.514 29.909 1.00 76.69 102 HIS A CA 1
ATOM 833 C C . HIS A 1 102 ? -5.867 -1.354 29.777 1.00 76.69 102 HIS A C 1
ATOM 835 O O . HIS A 1 102 ? -6.543 -1.884 30.653 1.00 76.69 102 HIS A O 1
ATOM 841 N N . ALA A 1 103 ? -6.423 -0.764 28.707 1.00 83.88 103 ALA A N 1
ATOM 842 C CA . ALA A 1 103 ? -7.871 -0.755 28.466 1.00 83.88 103 ALA A CA 1
ATOM 843 C C . ALA A 1 103 ? -8.476 -2.154 28.674 1.00 83.88 103 ALA A C 1
ATOM 845 O O . ALA A 1 103 ? -8.018 -3.132 28.064 1.00 83.88 103 ALA A O 1
ATOM 846 N N . ASP A 1 104 ? -9.494 -2.250 29.529 1.00 86.81 104 ASP A N 1
ATOM 847 C CA . ASP A 1 104 ? -10.121 -3.519 29.892 1.00 86.81 104 ASP A CA 1
ATOM 848 C C . ASP A 1 104 ? -11.585 -3.587 29.446 1.00 86.81 104 ASP A C 1
ATOM 850 O O . ASP A 1 104 ? -12.316 -2.598 29.375 1.00 86.81 104 ASP A O 1
ATOM 854 N N . SER A 1 105 ? -12.023 -4.811 29.169 1.00 87.69 105 SER A N 1
ATOM 855 C CA . SER A 1 105 ? -13.390 -5.156 28.803 1.00 87.69 105 SER A CA 1
ATOM 856 C C . SER A 1 105 ? -14.427 -4.665 29.816 1.00 87.69 105 SER A C 1
ATOM 858 O O . SER A 1 105 ? -15.502 -4.232 29.403 1.00 87.69 105 SER A O 1
ATOM 860 N N . TYR A 1 106 ? -14.105 -4.675 31.115 1.00 89.69 106 TYR A N 1
ATOM 861 C CA . TYR A 1 106 ? -15.010 -4.213 32.165 1.00 89.69 106 TYR A CA 1
ATOM 862 C C . TYR A 1 106 ? -15.219 -2.693 32.136 1.00 89.69 106 TYR A C 1
ATOM 864 O O . TYR A 1 106 ? -16.356 -2.221 32.163 1.00 89.69 106 TYR A O 1
ATOM 872 N N . HIS A 1 107 ? -14.136 -1.920 32.010 1.00 88.75 107 HIS A N 1
ATOM 873 C CA . HIS A 1 107 ? -14.194 -0.457 31.927 1.00 88.75 107 HIS A CA 1
ATOM 874 C C . HIS A 1 107 ? -14.962 -0.009 30.682 1.00 88.75 107 HIS A C 1
ATOM 876 O O . HIS A 1 107 ? -15.881 0.807 30.767 1.00 88.75 107 HIS A O 1
ATOM 882 N N . VAL A 1 108 ? -14.682 -0.647 29.545 1.00 90.62 108 VAL A N 1
ATOM 883 C CA . VAL A 1 108 ? -15.411 -0.412 28.296 1.00 90.62 108 VAL A CA 1
ATOM 884 C C . VAL A 1 108 ? -16.899 -0.754 28.438 1.00 90.62 108 VAL A C 1
ATOM 886 O O . VAL A 1 108 ? -17.748 0.020 27.997 1.00 90.62 108 VAL A O 1
ATOM 889 N N . ALA A 1 109 ? -17.248 -1.865 29.096 1.00 90.25 109 ALA A N 1
ATOM 890 C CA . ALA A 1 109 ? -18.644 -2.222 29.353 1.00 90.25 109 ALA A CA 1
ATOM 891 C C . ALA A 1 109 ? -19.358 -1.196 30.250 1.00 90.25 109 ALA A C 1
ATOM 893 O O . ALA A 1 109 ? -20.518 -0.875 29.992 1.00 90.25 109 ALA A O 1
ATOM 894 N N . ARG A 1 110 ? -18.669 -0.636 31.252 1.00 90.69 110 ARG A N 1
ATOM 895 C CA . ARG A 1 110 ? -19.209 0.412 32.131 1.00 90.69 110 ARG A CA 1
ATOM 896 C C . ARG A 1 110 ? -19.502 1.709 31.372 1.00 90.69 110 ARG A C 1
ATOM 898 O O . ARG A 1 110 ? -20.537 2.320 31.616 1.00 90.69 110 ARG A O 1
ATOM 905 N N . ILE A 1 111 ? -18.637 2.091 30.432 1.00 89.94 111 ILE A N 1
ATOM 906 C CA . ILE A 1 111 ? -18.847 3.259 29.558 1.00 89.94 111 ILE A CA 1
ATOM 907 C C . ILE A 1 111 ? -20.000 3.010 28.568 1.00 89.94 111 ILE A C 1
ATOM 909 O O . ILE A 1 111 ? -20.777 3.916 28.282 1.00 89.94 111 ILE A O 1
ATOM 913 N N . LEU A 1 112 ? -20.162 1.773 28.081 1.00 89.56 112 LEU A N 1
ATOM 914 C CA . LEU A 1 112 ? -21.248 1.370 27.171 1.00 89.56 112 LEU A CA 1
ATOM 915 C C . LEU A 1 112 ? -22.613 1.189 27.852 1.00 89.56 112 LEU A C 1
ATOM 917 O O . LEU A 1 112 ? -23.637 1.274 27.174 1.00 89.56 112 LEU A O 1
ATOM 921 N N . ALA A 1 113 ? -22.642 0.910 29.156 1.00 88.19 113 ALA A N 1
ATOM 922 C CA . ALA A 1 113 ? -23.859 0.668 29.932 1.00 88.19 113 ALA A CA 1
ATOM 923 C C . ALA A 1 113 ? -24.940 1.764 29.796 1.00 88.19 113 ALA A C 1
ATOM 925 O O . ALA A 1 113 ? -26.089 1.402 29.540 1.00 88.19 113 ALA A O 1
ATOM 926 N N . PRO A 1 114 ? -24.636 3.076 29.890 1.00 86.94 114 PRO A N 1
ATOM 927 C CA . PRO A 1 114 ? -25.642 4.131 29.714 1.00 86.94 114 PRO A CA 1
ATOM 928 C C . PRO A 1 114 ? -26.248 4.200 28.304 1.00 86.94 114 PRO A C 1
ATOM 930 O O . PRO A 1 114 ? -27.290 4.825 28.123 1.00 86.94 114 PRO A O 1
ATOM 933 N N . LEU A 1 115 ? -25.614 3.575 27.307 1.00 85.62 115 LEU A N 1
ATOM 934 C CA . LEU A 1 115 ? -26.108 3.500 25.931 1.00 85.62 115 LEU A CA 1
ATOM 935 C C . LEU A 1 115 ? -26.827 2.171 25.640 1.00 85.62 115 LEU A C 1
ATOM 937 O O . LEU A 1 115 ? -27.222 1.916 24.502 1.00 85.62 115 LEU A O 1
ATOM 941 N N . ALA A 1 116 ? -26.982 1.291 26.632 1.00 86.38 116 ALA A N 1
ATOM 942 C CA . ALA A 1 116 ? -27.641 0.009 26.431 1.00 86.38 116 ALA A CA 1
ATOM 943 C C . ALA A 1 116 ? -29.117 0.204 26.019 1.00 86.38 116 ALA A C 1
ATOM 945 O O . ALA A 1 116 ? -29.827 0.996 26.647 1.00 86.38 116 ALA A O 1
ATOM 946 N N . PRO A 1 117 ? -29.598 -0.497 24.973 1.00 85.81 117 PRO A N 1
ATOM 947 C CA . PRO A 1 117 ? -31.004 -0.447 24.589 1.00 85.81 117 PRO A CA 1
ATOM 948 C C . PRO A 1 117 ? -31.895 -0.976 25.721 1.00 85.81 117 PRO A C 1
ATOM 950 O O . PRO A 1 117 ? -31.575 -1.985 26.354 1.00 85.81 117 PRO A O 1
ATOM 953 N N . ARG A 1 118 ? -33.034 -0.314 25.952 1.00 83.19 118 ARG A N 1
ATOM 954 C CA . ARG A 1 118 ? -34.138 -0.858 26.763 1.00 83.19 118 ARG A CA 1
ATOM 955 C C . ARG A 1 118 ? -34.922 -1.899 25.953 1.00 83.19 118 ARG A C 1
ATOM 957 O O . ARG A 1 118 ? -34.745 -1.992 24.743 1.00 83.19 118 ARG A O 1
ATOM 964 N N . GLN A 1 119 ? -35.778 -2.679 26.616 1.00 74.19 119 GLN A N 1
ATOM 965 C CA . GLN A 1 119 ? -36.559 -3.744 25.966 1.00 74.19 119 GLN A CA 1
ATOM 966 C C . GLN A 1 119 ? -37.462 -3.226 24.826 1.00 74.19 119 GLN A C 1
ATOM 968 O O . GLN A 1 119 ? -37.638 -3.943 23.848 1.00 74.19 119 GLN A O 1
ATOM 973 N N . ASP A 1 120 ? -37.897 -1.961 24.886 1.00 77.19 120 ASP A N 1
ATOM 974 C CA . ASP A 1 120 ? -38.718 -1.303 23.852 1.00 77.19 120 ASP A CA 1
ATOM 975 C C . ASP A 1 120 ? -37.906 -0.448 22.854 1.00 77.19 120 ASP A C 1
ATOM 977 O O . ASP A 1 120 ? -38.444 0.441 22.195 1.00 77.19 120 ASP A O 1
ATOM 981 N N . ALA A 1 121 ? -36.584 -0.630 22.778 1.00 76.06 121 ALA A N 1
ATOM 982 C CA . ALA A 1 121 ? -35.733 0.208 21.933 1.00 76.06 121 ALA A CA 1
ATOM 983 C C . ALA A 1 121 ? -35.890 -0.098 20.433 1.00 76.06 121 ALA A C 1
ATOM 985 O O . ALA A 1 121 ? -36.028 -1.251 20.024 1.00 76.06 121 ALA A O 1
ATOM 986 N N . ASP A 1 122 ? -35.766 0.945 19.606 1.00 84.94 122 ASP A N 1
ATOM 987 C CA . ASP A 1 122 ? -35.747 0.829 18.145 1.00 84.94 122 ASP A CA 1
ATOM 988 C C . ASP A 1 122 ? -34.632 -0.126 17.670 1.00 84.94 122 ASP A C 1
ATOM 990 O O . ASP A 1 122 ? -33.525 -0.180 18.224 1.00 84.94 122 ASP A O 1
ATOM 994 N N . TYR A 1 123 ? -34.896 -0.851 16.583 1.00 85.88 123 TYR A N 1
ATOM 995 C CA . TYR A 1 123 ? -33.949 -1.765 15.950 1.00 85.88 123 TYR A CA 1
ATOM 996 C C . TYR A 1 123 ? -32.631 -1.065 15.587 1.00 85.88 123 TYR A C 1
ATOM 998 O O . TYR A 1 123 ? -31.556 -1.662 15.693 1.00 85.88 123 TYR A O 1
ATOM 1006 N N . ARG A 1 124 ? -32.688 0.222 15.213 1.00 87.25 124 ARG A N 1
ATOM 1007 C CA . ARG A 1 124 ? -31.500 1.045 14.924 1.00 87.25 124 ARG A CA 1
ATOM 1008 C C . ARG A 1 124 ? -30.584 1.173 16.140 1.00 87.25 124 ARG A C 1
ATOM 1010 O O . ARG A 1 124 ? -29.372 0.993 16.003 1.00 87.25 124 ARG A O 1
ATOM 1017 N N . HIS A 1 125 ? -31.158 1.395 17.325 1.00 88.19 125 HIS A N 1
ATOM 1018 C CA . HIS A 1 125 ? -30.420 1.487 18.588 1.00 88.19 125 HIS A CA 1
ATOM 1019 C C . HIS A 1 125 ? -29.753 0.154 18.926 1.00 88.19 125 HIS A C 1
ATOM 1021 O O . HIS A 1 125 ? -28.563 0.109 19.245 1.00 88.19 125 HIS A O 1
ATOM 1027 N N . ILE A 1 126 ? -30.496 -0.949 18.805 1.00 89.44 126 ILE A N 1
ATOM 1028 C CA . ILE A 1 126 ? -29.986 -2.300 19.076 1.00 89.44 126 ILE A CA 1
ATOM 1029 C C . ILE A 1 126 ? -28.830 -2.638 18.124 1.00 89.44 126 ILE A C 1
ATOM 1031 O O . ILE A 1 126 ? -27.773 -3.100 18.567 1.00 89.44 126 ILE A O 1
ATOM 1035 N N . ALA A 1 127 ? -29.001 -2.373 16.826 1.00 90.50 127 ALA A N 1
ATOM 1036 C CA . ALA A 1 127 ? -27.986 -2.620 15.809 1.00 90.50 127 ALA A CA 1
ATOM 1037 C C . ALA A 1 127 ? -26.725 -1.777 16.044 1.00 90.50 127 ALA A C 1
ATOM 1039 O O . ALA A 1 127 ? -25.612 -2.311 15.984 1.00 90.50 127 ALA A O 1
ATOM 1040 N N . PHE A 1 128 ? -26.887 -0.490 16.365 1.00 91.50 128 PHE A N 1
ATOM 1041 C CA . PHE A 1 128 ? -25.775 0.401 16.679 1.00 91.50 128 PHE A CA 1
ATOM 1042 C C . PHE A 1 128 ? -25.002 -0.078 17.911 1.00 91.50 128 PHE A C 1
ATOM 1044 O O . PHE A 1 128 ? -23.788 -0.275 17.838 1.00 91.50 128 PHE A O 1
ATOM 1051 N N . TRP A 1 129 ? -25.697 -0.357 19.018 1.00 91.56 129 TRP A N 1
ATOM 1052 C CA . TRP A 1 129 ? -25.077 -0.830 20.256 1.00 91.56 129 TRP A CA 1
ATOM 1053 C C . TRP A 1 129 ? -24.347 -2.166 20.063 1.00 91.56 129 TRP A C 1
ATOM 1055 O O . TRP A 1 129 ? -23.203 -2.334 20.497 1.00 91.56 129 TRP A O 1
ATOM 1065 N N . ALA A 1 130 ? -24.960 -3.115 19.347 1.00 91.62 130 ALA A N 1
ATOM 1066 C CA . ALA A 1 130 ? -24.331 -4.393 19.031 1.00 91.62 130 ALA A CA 1
ATOM 1067 C C . ALA A 1 130 ? -23.065 -4.209 18.181 1.00 91.62 130 ALA A C 1
ATOM 1069 O O . ALA A 1 130 ? -22.037 -4.834 18.463 1.00 91.62 130 ALA A O 1
ATOM 1070 N N . ARG A 1 131 ? -23.115 -3.329 17.173 1.00 92.69 131 ARG A N 1
ATOM 1071 C CA . ARG A 1 131 ? -21.985 -3.037 16.285 1.00 92.69 131 ARG A CA 1
ATOM 1072 C C . ARG A 1 131 ? -20.857 -2.296 17.008 1.00 92.69 131 ARG A C 1
ATOM 1074 O O . ARG A 1 131 ? -19.691 -2.601 16.755 1.00 92.69 131 ARG A O 1
ATOM 1081 N N . LEU A 1 132 ? -21.186 -1.394 17.931 1.00 92.56 132 LEU A N 1
ATOM 1082 C CA . LEU A 1 132 ? -20.224 -0.652 18.745 1.00 92.56 132 LEU A CA 1
ATOM 1083 C C . LEU A 1 132 ? -19.521 -1.570 19.752 1.00 92.56 132 LEU A C 1
ATOM 1085 O O . LEU A 1 132 ? -18.296 -1.629 19.790 1.00 92.56 132 LEU A O 1
ATOM 1089 N N . ARG A 1 133 ? -20.273 -2.388 20.493 1.00 93.44 133 ARG A N 1
ATOM 1090 C CA . ARG A 1 133 ? -19.703 -3.404 21.396 1.00 93.44 133 ARG A CA 1
ATOM 1091 C C . ARG A 1 133 ? -18.775 -4.363 20.650 1.00 93.44 133 ARG A C 1
ATOM 1093 O O . ARG A 1 133 ? -17.719 -4.755 21.147 1.00 93.44 133 ARG A O 1
ATOM 1100 N N . TYR A 1 134 ? -19.167 -4.738 19.439 1.00 93.06 134 TYR A N 1
ATOM 1101 C CA . TYR A 1 134 ? -18.361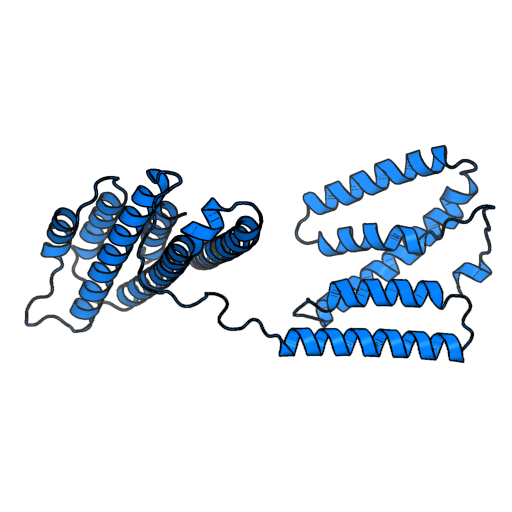 -5.577 18.572 1.00 93.06 134 TYR A CA 1
ATOM 1102 C C . TYR A 1 134 ? -17.063 -4.894 18.112 1.00 93.06 134 TYR A C 1
ATOM 1104 O O . TYR A 1 134 ? -16.010 -5.534 18.154 1.00 93.06 134 TYR A O 1
ATOM 1112 N N . PHE A 1 135 ? -17.110 -3.607 17.749 1.00 93.19 135 PHE A N 1
ATOM 1113 C CA . PHE A 1 135 ? -15.916 -2.799 17.481 1.00 93.19 135 PHE A CA 1
ATOM 1114 C C . PHE A 1 135 ? -14.943 -2.836 18.665 1.00 93.19 135 PHE A C 1
ATOM 1116 O O . PHE A 1 135 ? -13.780 -3.197 18.489 1.00 93.19 135 PHE A O 1
ATOM 1123 N N . CYS A 1 136 ? -15.432 -2.562 19.877 1.00 92.62 136 CYS A N 1
ATOM 1124 C CA . CYS A 1 136 ? -14.621 -2.572 21.092 1.00 92.62 136 CYS A CA 1
ATOM 1125 C C . CYS A 1 136 ? -13.960 -3.927 21.349 1.00 92.62 136 CYS A C 1
ATOM 1127 O O . CYS A 1 136 ? -12.764 -3.996 21.626 1.00 92.62 136 CYS A O 1
ATOM 1129 N N . ARG A 1 137 ? -14.721 -5.021 21.217 1.00 92.44 137 ARG A N 1
ATOM 1130 C CA . ARG A 1 137 ? -14.199 -6.382 21.401 1.00 92.44 137 ARG A CA 1
ATOM 1131 C C . ARG A 1 137 ? -13.056 -6.670 20.432 1.00 92.44 137 ARG A C 1
ATOM 1133 O O . ARG A 1 137 ? -12.009 -7.163 20.845 1.00 92.44 137 ARG A O 1
ATOM 1140 N N . ILE A 1 138 ? -13.262 -6.346 19.158 1.00 91.81 138 ILE A N 1
ATOM 1141 C CA . ILE A 1 138 ? -12.274 -6.528 18.097 1.00 91.81 138 ILE A CA 1
ATOM 1142 C C . ILE A 1 138 ? -11.018 -5.688 18.350 1.00 91.81 138 ILE A C 1
ATOM 1144 O O . ILE A 1 138 ? -9.903 -6.191 18.186 1.00 91.81 138 ILE A O 1
ATOM 1148 N N . TYR A 1 139 ? -11.190 -4.434 18.766 1.00 91.81 139 TYR A N 1
ATOM 1149 C CA . TYR A 1 139 ? -10.085 -3.525 19.044 1.00 91.81 139 TYR A CA 1
ATOM 1150 C C . TYR A 1 139 ? -9.243 -4.016 20.230 1.00 91.81 139 TYR A C 1
ATOM 1152 O O . TYR A 1 139 ? -8.032 -4.188 20.094 1.00 91.81 139 TYR A O 1
ATOM 1160 N N . LEU A 1 140 ? -9.879 -4.354 21.358 1.00 91.38 140 LEU A N 1
ATOM 1161 C CA . LEU A 1 140 ? -9.201 -4.886 22.547 1.00 91.38 140 LEU A CA 1
ATOM 1162 C C . LEU A 1 140 ? -8.494 -6.218 22.272 1.00 91.38 140 LEU A C 1
ATOM 1164 O O . LEU A 1 140 ? -7.409 -6.479 22.788 1.00 91.38 140 LEU A O 1
ATOM 1168 N N . GLU A 1 141 ? -9.097 -7.097 21.473 1.00 90.25 141 GLU A N 1
ATOM 1169 C CA . GLU A 1 141 ? -8.448 -8.339 21.056 1.00 90.25 141 GLU A CA 1
ATOM 1170 C C . GLU A 1 141 ? -7.204 -8.069 20.200 1.00 90.25 141 GLU A C 1
ATOM 1172 O O . GLU A 1 141 ? -6.146 -8.636 20.468 1.00 90.25 141 GLU A O 1
ATOM 1177 N N . SER A 1 142 ? -7.301 -7.152 19.235 1.00 90.25 142 SER A N 1
ATOM 1178 C CA . SER A 1 142 ? -6.165 -6.738 18.401 1.00 90.25 142 SER A CA 1
ATOM 1179 C C . SER A 1 142 ? -5.033 -6.153 19.243 1.00 90.25 142 SER A C 1
ATOM 1181 O O . SER A 1 142 ? -3.882 -6.540 19.067 1.00 90.25 142 SER A O 1
ATOM 1183 N N . SER A 1 143 ? -5.360 -5.275 20.195 1.00 90.31 143 SER A N 1
ATOM 1184 C CA . SER A 1 143 ? -4.396 -4.650 21.106 1.00 90.31 143 SER A CA 1
ATOM 1185 C C . SER A 1 143 ? -3.672 -5.691 21.966 1.00 90.31 143 SER A C 1
ATOM 1187 O O . SER A 1 143 ? -2.447 -5.667 22.081 1.00 90.31 143 SER A O 1
ATOM 1189 N N . ARG A 1 144 ? -4.401 -6.687 22.493 1.00 88.94 144 ARG A N 1
ATOM 1190 C CA . ARG A 1 144 ? -3.805 -7.810 23.239 1.00 88.94 144 ARG A CA 1
ATOM 1191 C C . ARG A 1 144 ? -2.838 -8.623 22.385 1.00 88.94 144 ARG A C 1
ATOM 1193 O O . ARG A 1 144 ? -1.757 -8.967 22.856 1.00 88.94 144 ARG A O 1
ATOM 1200 N N . TRP A 1 145 ? -3.207 -8.924 21.144 1.00 88.81 145 TRP A N 1
ATOM 1201 C CA . TRP A 1 145 ? -2.333 -9.642 20.219 1.00 88.81 145 TRP A CA 1
ATOM 1202 C C . TRP A 1 145 ? -1.090 -8.833 19.847 1.00 88.81 145 TRP A C 1
ATOM 1204 O O . TRP A 1 145 ? 0.000 -9.391 19.864 1.00 88.81 145 TRP A O 1
ATOM 1214 N N . ILE A 1 146 ? -1.226 -7.531 19.592 1.00 89.00 146 ILE A N 1
ATOM 1215 C CA . ILE A 1 146 ? -0.091 -6.641 19.301 1.00 89.00 146 ILE A CA 1
ATOM 1216 C C . ILE A 1 146 ? 0.892 -6.619 20.475 1.00 89.00 146 ILE A C 1
ATOM 1218 O O . ILE A 1 146 ? 2.070 -6.896 20.272 1.00 89.00 146 ILE A O 1
ATOM 1222 N N . ARG A 1 147 ? 0.408 -6.424 21.710 1.00 86.75 147 ARG A N 1
ATOM 1223 C CA . ARG A 1 147 ? 1.267 -6.456 22.910 1.00 86.75 147 ARG A CA 1
ATOM 1224 C C . ARG A 1 147 ? 1.973 -7.797 23.092 1.00 86.75 147 ARG A C 1
ATOM 1226 O O . ARG A 1 147 ? 3.120 -7.845 23.520 1.00 86.75 147 ARG A O 1
ATOM 1233 N N . ARG A 1 148 ? 1.301 -8.907 22.767 1.00 85.44 148 ARG A N 1
ATOM 1234 C CA . ARG A 1 148 ? 1.929 -10.237 22.796 1.00 85.44 148 ARG A CA 1
ATOM 1235 C C . ARG A 1 148 ? 3.046 -10.370 21.766 1.00 85.44 148 ARG A C 1
ATOM 1237 O O . ARG A 1 148 ? 4.028 -11.023 22.082 1.00 85.44 148 ARG A O 1
ATOM 1244 N N . VAL A 1 149 ? 2.912 -9.771 20.578 1.00 84.69 149 VAL A N 1
ATOM 1245 C CA . VAL A 1 149 ? 3.985 -9.749 19.564 1.00 84.69 149 VAL A CA 1
ATOM 1246 C C . VAL A 1 149 ? 5.157 -8.893 20.019 1.00 84.69 149 VAL A C 1
ATOM 1248 O O . VAL A 1 149 ? 6.297 -9.327 19.887 1.00 84.69 149 VAL A O 1
ATOM 1251 N N . GLU A 1 150 ? 4.886 -7.709 20.566 1.00 83.94 150 GLU A N 1
ATOM 1252 C CA . GLU A 1 150 ? 5.919 -6.795 21.074 1.00 83.94 150 GLU A CA 1
ATOM 1253 C C . GLU A 1 150 ? 6.748 -7.449 22.185 1.00 83.94 150 GLU A C 1
ATOM 1255 O O . GLU A 1 150 ? 7.973 -7.356 22.182 1.00 83.94 150 GLU A O 1
ATOM 1260 N N . ASN A 1 151 ? 6.088 -8.198 23.070 1.00 82.69 151 ASN A N 1
ATOM 1261 C CA . ASN A 1 151 ? 6.725 -8.897 24.185 1.00 82.69 151 ASN A CA 1
ATOM 1262 C C . ASN A 1 151 ? 7.147 -10.343 23.843 1.00 82.69 151 ASN A C 1
ATOM 1264 O O . ASN A 1 151 ? 7.508 -11.110 24.737 1.00 82.69 151 ASN A O 1
ATOM 1268 N N . ALA A 1 152 ? 7.072 -10.756 22.573 1.00 77.94 152 ALA A N 1
ATOM 1269 C CA . ALA A 1 152 ? 7.346 -12.131 22.166 1.00 77.94 152 ALA A CA 1
ATOM 1270 C C . ALA A 1 152 ? 8.847 -12.448 22.180 1.00 77.94 152 ALA A C 1
ATOM 1272 O O . ALA A 1 152 ? 9.643 -11.809 21.483 1.00 77.94 152 ALA A O 1
ATOM 1273 N N . SER A 1 153 ? 9.230 -13.531 22.860 1.00 69.19 153 SER A N 1
ATOM 1274 C CA . SER A 1 153 ? 10.545 -14.144 22.659 1.00 69.19 153 SER A CA 1
ATOM 1275 C C . SER A 1 153 ? 10.638 -14.783 21.263 1.00 69.19 153 SER A C 1
ATOM 1277 O O . SER A 1 153 ? 9.628 -15.080 20.621 1.00 69.19 153 SER A O 1
ATOM 1279 N N . ALA A 1 154 ? 11.857 -15.026 20.768 1.00 63.44 154 ALA A N 1
ATOM 1280 C CA . ALA A 1 154 ? 12.082 -15.603 19.434 1.00 63.44 154 ALA A CA 1
ATOM 1281 C C . ALA A 1 154 ? 11.431 -16.993 19.229 1.00 63.44 154 ALA A C 1
ATOM 1283 O O . ALA A 1 154 ? 11.272 -17.439 18.090 1.00 63.44 154 ALA A O 1
ATOM 1284 N N . ILE A 1 155 ? 11.036 -17.660 20.321 1.00 65.94 155 ILE A N 1
ATOM 1285 C CA . ILE A 1 155 ? 10.508 -19.028 20.325 1.00 65.94 155 ILE A CA 1
ATOM 1286 C C . ILE A 1 155 ? 8.970 -19.064 20.448 1.00 65.94 155 ILE A C 1
ATOM 1288 O O . ILE A 1 155 ? 8.371 -20.115 20.242 1.00 65.94 155 ILE A O 1
ATOM 1292 N N . ALA A 1 156 ? 8.317 -17.936 20.744 1.00 72.38 156 ALA A N 1
ATOM 1293 C CA . ALA A 1 156 ? 6.881 -17.902 21.006 1.00 72.38 156 ALA A CA 1
ATOM 1294 C C . ALA A 1 156 ? 6.048 -18.296 19.771 1.00 72.38 156 ALA A C 1
ATOM 1296 O O . ALA A 1 156 ? 6.169 -17.691 18.701 1.00 72.38 156 ALA A O 1
ATOM 1297 N N . GLU A 1 157 ? 5.172 -19.288 19.942 1.00 71.94 157 GLU A N 1
ATOM 1298 C CA . GLU A 1 157 ? 4.145 -19.657 18.967 1.00 71.94 157 GLU A CA 1
ATOM 1299 C C . GLU A 1 157 ? 2.796 -19.097 19.388 1.00 71.94 157 GLU A C 1
ATOM 1301 O O . GLU A 1 157 ? 2.396 -19.170 20.550 1.00 71.94 157 GLU A O 1
ATOM 1306 N N . PHE A 1 158 ? 2.082 -18.534 18.418 1.00 78.56 158 PHE A N 1
ATOM 1307 C CA . PHE A 1 158 ? 0.762 -17.970 18.636 1.00 78.56 158 PHE A CA 1
ATOM 1308 C C . PHE A 1 158 ? -0.265 -18.804 17.887 1.00 78.56 158 PHE A C 1
ATOM 1310 O O . PHE A 1 158 ? -0.267 -18.833 16.658 1.00 78.56 158 PHE A O 1
ATOM 1317 N N . ASN A 1 159 ? -1.164 -19.445 18.634 1.00 75.44 159 ASN A N 1
ATOM 1318 C CA . ASN A 1 159 ? -2.336 -20.092 18.061 1.00 75.44 159 ASN A CA 1
ATOM 1319 C C . ASN A 1 159 ? -3.428 -19.040 17.867 1.00 75.44 159 ASN A C 1
ATOM 1321 O O . ASN A 1 159 ? -4.067 -18.591 18.820 1.00 75.44 159 ASN A O 1
ATOM 1325 N N . VAL A 1 160 ? -3.583 -18.597 16.625 1.00 77.62 160 VAL A N 1
ATOM 1326 C CA . VAL A 1 160 ? -4.507 -17.531 16.231 1.00 77.62 160 VAL A CA 1
ATOM 1327 C C . VAL A 1 160 ? -5.628 -18.147 15.397 1.00 77.62 160 VAL A C 1
ATOM 1329 O O . VAL A 1 160 ? -5.352 -19.079 14.638 1.00 77.62 160 VAL A O 1
ATOM 1332 N N . PRO A 1 161 ? -6.878 -17.653 15.492 1.00 76.88 161 PRO A N 1
ATOM 1333 C CA . PRO A 1 161 ? -7.943 -18.104 14.608 1.00 76.88 161 PRO A CA 1
ATOM 1334 C C . PRO A 1 161 ? -7.525 -17.989 13.140 1.00 76.88 161 PRO A C 1
ATOM 1336 O O . PRO A 1 161 ? -6.958 -16.973 12.728 1.00 76.88 161 PRO A O 1
ATOM 1339 N N . ALA A 1 162 ? -7.812 -19.025 12.351 1.00 68.25 162 ALA A N 1
ATOM 1340 C CA . ALA A 1 162 ? -7.480 -19.037 10.935 1.00 68.25 162 ALA A CA 1
ATOM 1341 C C . ALA A 1 162 ? -8.164 -17.858 10.224 1.00 68.25 162 ALA A C 1
ATOM 1343 O O . ALA A 1 162 ? -9.390 -17.740 10.218 1.00 68.25 162 ALA A O 1
ATOM 1344 N N . ALA A 1 163 ? -7.359 -16.978 9.629 1.00 70.25 163 ALA A N 1
ATOM 1345 C CA . ALA A 1 163 ? -7.832 -15.925 8.743 1.00 70.25 163 ALA A CA 1
ATOM 1346 C C . ALA A 1 163 ? -7.583 -16.348 7.290 1.00 70.25 163 ALA A C 1
ATOM 1348 O O . ALA A 1 163 ? -6.503 -16.877 7.002 1.00 70.25 163 ALA A O 1
ATOM 1349 N N . PRO A 1 164 ? -8.531 -16.103 6.366 1.00 68.00 164 PRO A N 1
ATOM 1350 C CA . PRO A 1 164 ? -8.288 -16.334 4.946 1.00 68.00 164 PRO A CA 1
ATOM 1351 C C . PRO A 1 164 ? -7.090 -15.495 4.460 1.00 68.00 164 PRO A C 1
ATOM 1353 O O . PRO A 1 164 ? -6.659 -14.571 5.145 1.00 68.00 164 PRO A O 1
ATOM 1356 N N . PRO A 1 165 ? -6.480 -15.796 3.310 1.00 61.75 165 PRO A N 1
ATOM 1357 C CA . PRO A 1 165 ? -5.495 -14.899 2.709 1.00 61.75 165 PRO A CA 1
ATOM 1358 C C . PRO A 1 165 ? -6.178 -13.625 2.168 1.00 61.75 165 PRO A C 1
ATOM 1360 O O . PRO A 1 165 ? -7.202 -13.717 1.495 1.00 61.75 165 PRO A O 1
ATOM 1363 N N . LEU A 1 166 ? -5.595 -12.436 2.421 1.00 57.91 166 LEU A N 1
ATOM 1364 C CA . LEU A 1 166 ? -6.096 -11.157 1.864 1.00 57.91 166 LEU A CA 1
ATOM 1365 C C . LEU A 1 166 ? -6.100 -11.175 0.326 1.00 57.91 166 LEU A C 1
ATOM 1367 O O . LEU A 1 166 ? -6.995 -10.622 -0.308 1.00 57.91 166 LEU A O 1
ATOM 1371 N N . ALA A 1 167 ? -5.090 -11.809 -0.273 1.00 56.84 167 ALA A N 1
ATOM 1372 C CA . ALA A 1 167 ? -5.027 -12.050 -1.707 1.00 56.84 167 ALA A CA 1
ATOM 1373 C C . ALA A 1 167 ? -5.912 -13.259 -2.035 1.00 56.84 167 ALA A C 1
ATOM 1375 O O . ALA A 1 167 ? -5.425 -14.377 -2.182 1.00 56.84 167 ALA A O 1
ATOM 1376 N N . ARG A 1 168 ? -7.231 -13.044 -2.078 1.00 49.56 168 ARG A N 1
ATOM 1377 C CA . ARG A 1 168 ? -8.200 -14.105 -2.395 1.00 49.56 168 ARG A CA 1
ATOM 1378 C C . ARG A 1 168 ? -8.067 -14.601 -3.841 1.00 49.56 168 ARG A C 1
ATOM 1380 O O . ARG A 1 168 ? -8.402 -15.747 -4.108 1.00 49.56 168 ARG A O 1
ATOM 1387 N N . HIS A 1 169 ? -7.526 -13.775 -4.737 1.00 52.69 169 HIS A N 1
ATOM 1388 C CA . HIS A 1 169 ? -7.206 -14.145 -6.111 1.00 52.69 169 HIS A CA 1
ATOM 1389 C C . HIS A 1 169 ? -5.878 -13.508 -6.525 1.00 52.69 169 HIS A C 1
ATOM 1391 O O . HIS A 1 169 ? -5.803 -12.312 -6.786 1.00 52.69 169 HIS A O 1
ATOM 1397 N N . THR A 1 170 ? -4.811 -14.303 -6.576 1.00 56.19 170 THR A N 1
ATOM 1398 C CA . THR A 1 170 ? -3.737 -14.040 -7.537 1.00 56.19 170 THR A CA 1
ATOM 1399 C C . THR A 1 170 ? -4.296 -14.454 -8.886 1.00 56.19 170 THR A C 1
ATOM 1401 O O . THR A 1 170 ? -4.488 -15.651 -9.108 1.00 56.19 170 THR A O 1
ATOM 1404 N N . ASP A 1 171 ? -4.642 -13.491 -9.736 1.00 66.00 171 ASP A N 1
ATOM 1405 C CA . ASP A 1 171 ? -5.220 -13.780 -11.044 1.00 66.00 171 ASP A CA 1
ATOM 1406 C C . ASP A 1 171 ? -4.127 -14.324 -11.976 1.00 66.00 171 ASP A C 1
ATOM 1408 O O . ASP A 1 171 ? -3.488 -13.612 -12.750 1.00 66.00 171 ASP A O 1
ATOM 1412 N N . GLN A 1 172 ? -3.837 -15.618 -11.819 1.00 75.94 172 GLN A N 1
ATOM 1413 C CA . GLN A 1 172 ? -2.880 -16.323 -12.663 1.00 75.94 172 GLN A CA 1
ATOM 1414 C C . GLN A 1 172 ? -3.345 -16.329 -14.121 1.00 75.94 172 GLN A C 1
ATOM 1416 O O . GLN A 1 172 ? -2.501 -16.381 -15.011 1.00 75.94 172 GLN A O 1
ATOM 1421 N N . ALA A 1 173 ? -4.657 -16.236 -14.368 1.00 76.19 173 ALA A N 1
ATOM 1422 C CA . ALA A 1 173 ? -5.204 -16.134 -15.711 1.00 76.19 173 ALA A CA 1
ATOM 1423 C C . ALA A 1 173 ? -4.901 -14.761 -16.322 1.00 76.19 173 ALA A C 1
ATOM 1425 O O . ALA A 1 173 ? -4.452 -14.706 -17.462 1.00 76.19 173 ALA A O 1
ATOM 1426 N N . GLU A 1 174 ? -5.047 -13.668 -15.570 1.00 75.50 174 GLU A N 1
ATOM 1427 C CA . GLU A 1 174 ? -4.653 -12.327 -16.020 1.00 75.50 174 GLU A CA 1
ATOM 1428 C C . GLU A 1 174 ? -3.135 -12.225 -16.232 1.00 75.50 174 GLU A C 1
ATOM 1430 O O . GLU A 1 174 ? -2.684 -11.702 -17.252 1.00 75.50 174 GLU A O 1
ATOM 1435 N N . ALA A 1 175 ? -2.332 -12.805 -15.335 1.00 79.81 175 ALA A N 1
ATOM 1436 C CA . ALA A 1 175 ? -0.881 -12.869 -15.499 1.00 79.81 175 ALA A CA 1
ATOM 1437 C C . ALA A 1 175 ? -0.471 -13.668 -16.751 1.00 79.81 175 ALA A C 1
ATOM 1439 O O . ALA A 1 175 ? 0.376 -13.216 -17.524 1.00 79.81 175 ALA A O 1
ATOM 1440 N N . LEU A 1 176 ? -1.095 -14.828 -16.984 1.00 85.25 176 LEU A N 1
ATOM 1441 C CA . LEU A 1 176 ? -0.853 -15.657 -18.165 1.00 85.25 176 LEU A CA 1
ATOM 1442 C C . LEU A 1 176 ? -1.317 -14.956 -19.444 1.00 85.25 176 LEU A C 1
ATOM 1444 O O . LEU A 1 176 ? -0.582 -14.933 -20.425 1.00 85.25 176 LEU A O 1
ATOM 1448 N N . LEU A 1 177 ? -2.491 -14.324 -19.429 1.00 83.69 177 LEU A N 1
ATOM 1449 C CA . LEU A 1 177 ? -3.015 -13.560 -20.559 1.00 83.69 177 LEU A CA 1
ATOM 1450 C C . LEU A 1 177 ? -2.090 -12.394 -20.921 1.00 83.69 177 LEU A C 1
ATOM 1452 O O . LEU A 1 177 ? -1.806 -12.172 -22.098 1.00 83.69 177 LEU A O 1
ATOM 1456 N N . ASN A 1 178 ? -1.580 -11.674 -19.921 1.00 81.81 178 ASN A N 1
ATOM 1457 C CA . ASN A 1 178 ? -0.612 -10.603 -20.135 1.00 81.81 178 ASN A CA 1
ATOM 1458 C C . ASN A 1 178 ? 0.719 -11.149 -20.674 1.00 81.81 178 ASN A C 1
ATOM 1460 O O . ASN A 1 178 ? 1.263 -10.568 -21.611 1.00 81.81 178 ASN A O 1
ATOM 1464 N N . GLY A 1 179 ? 1.196 -12.297 -20.181 1.00 84.75 179 GLY A N 1
ATOM 1465 C CA . GLY A 1 179 ? 2.382 -12.977 -20.717 1.00 84.75 179 GLY A CA 1
ATOM 1466 C C . GLY A 1 179 ? 2.220 -13.458 -22.166 1.00 84.75 179 GLY A C 1
ATOM 1467 O O . GLY A 1 179 ? 3.119 -13.293 -22.986 1.00 84.75 179 GLY A O 1
ATOM 1468 N N . VAL A 1 180 ? 1.054 -14.000 -22.526 1.00 89.50 180 VAL A N 1
ATOM 1469 C CA . VAL A 1 180 ? 0.757 -14.426 -23.904 1.00 89.50 180 VAL A CA 1
ATOM 1470 C C . VAL A 1 180 ? 0.706 -13.223 -24.845 1.00 89.50 180 VAL A C 1
ATOM 1472 O O . VAL A 1 180 ? 1.244 -13.285 -25.950 1.00 89.50 180 VAL A O 1
ATOM 1475 N N . ARG A 1 181 ? 0.109 -12.105 -24.414 1.00 86.50 181 ARG A N 1
ATOM 1476 C CA . ARG A 1 181 ? 0.055 -10.864 -25.204 1.00 86.50 181 ARG A CA 1
ATOM 1477 C C . ARG A 1 181 ? 1.446 -10.305 -25.492 1.00 86.50 181 ARG A C 1
ATOM 1479 O O . ARG A 1 181 ? 1.719 -9.954 -26.638 1.00 86.50 181 ARG A O 1
ATOM 1486 N N . THR A 1 182 ? 2.325 -10.244 -24.489 1.00 88.12 182 THR A N 1
ATOM 1487 C CA . THR A 1 182 ? 3.702 -9.756 -24.680 1.00 88.12 182 THR A CA 1
ATOM 1488 C C . THR A 1 182 ? 4.513 -10.689 -25.575 1.00 88.12 182 THR A C 1
ATOM 1490 O O . THR A 1 182 ? 5.212 -10.211 -26.466 1.00 88.12 182 THR A O 1
ATOM 1493 N N . PHE A 1 183 ? 4.361 -12.007 -25.415 1.00 90.31 183 PHE A N 1
ATOM 1494 C CA . PHE A 1 183 ? 4.982 -12.994 -26.298 1.00 90.31 183 PHE A CA 1
ATOM 1495 C C . PHE A 1 183 ? 4.541 -12.812 -27.757 1.00 90.31 183 PHE A C 1
ATOM 1497 O O . PHE A 1 183 ? 5.386 -12.674 -28.640 1.00 90.31 183 PHE A O 1
ATOM 1504 N N . CYS A 1 184 ? 3.231 -12.735 -28.012 1.00 91.19 184 CYS A N 1
ATOM 1505 C CA . CYS A 1 184 ? 2.701 -12.560 -29.366 1.00 91.19 184 CYS A CA 1
ATOM 1506 C C . CYS A 1 184 ? 3.171 -11.244 -30.003 1.00 91.19 184 CYS A C 1
ATOM 1508 O O . CYS A 1 184 ? 3.534 -11.234 -31.176 1.00 91.19 184 CYS A O 1
ATOM 1510 N N . ALA A 1 185 ? 3.210 -10.149 -29.237 1.00 89.12 185 ALA A N 1
ATOM 1511 C CA . ALA A 1 185 ? 3.688 -8.858 -29.725 1.00 89.12 185 ALA A CA 1
ATOM 1512 C C . ALA A 1 185 ? 5.171 -8.905 -30.134 1.00 89.12 185 ALA A C 1
ATOM 1514 O O . ALA A 1 185 ? 5.527 -8.428 -31.210 1.00 89.12 185 ALA A O 1
ATOM 1515 N N . LEU A 1 186 ? 6.032 -9.520 -29.315 1.00 90.62 186 LEU A N 1
ATOM 1516 C CA . LEU A 1 186 ? 7.460 -9.649 -29.621 1.00 90.62 186 LEU A CA 1
ATOM 1517 C C . LEU A 1 186 ? 7.724 -10.574 -30.810 1.00 90.62 186 LEU A C 1
ATOM 1519 O O . LEU A 1 186 ? 8.544 -10.240 -31.664 1.00 90.62 186 LEU A O 1
ATOM 1523 N N . VAL A 1 187 ? 7.006 -11.696 -30.900 1.00 93.50 187 VAL A N 1
ATOM 1524 C CA . VAL A 1 187 ? 7.099 -12.609 -32.048 1.00 93.50 187 VAL A CA 1
ATOM 1525 C C . VAL A 1 187 ? 6.644 -11.914 -33.328 1.00 93.50 187 VAL A C 1
ATOM 1527 O O . VAL A 1 187 ? 7.323 -12.032 -34.342 1.00 93.50 187 VAL A O 1
ATOM 1530 N N . ALA A 1 188 ? 5.550 -11.147 -33.292 1.00 92.12 188 ALA A N 1
ATOM 1531 C CA . ALA A 1 188 ? 5.059 -10.416 -34.458 1.00 92.12 188 ALA A CA 1
ATOM 1532 C C . ALA A 1 188 ? 6.051 -9.342 -34.933 1.00 92.12 188 ALA A C 1
ATOM 1534 O O . ALA A 1 188 ? 6.335 -9.263 -36.125 1.00 92.12 188 ALA A O 1
ATOM 1535 N N . ILE A 1 189 ? 6.620 -8.552 -34.015 1.00 89.56 189 ILE A N 1
ATOM 1536 C CA . ILE A 1 189 ? 7.618 -7.520 -34.348 1.00 89.56 189 ILE A CA 1
ATOM 1537 C C . ILE A 1 189 ? 8.907 -8.158 -34.874 1.00 89.56 189 ILE A C 1
ATOM 1539 O O . ILE A 1 189 ? 9.479 -7.666 -35.845 1.00 89.56 189 ILE A O 1
ATOM 1543 N N . GLY A 1 190 ? 9.343 -9.271 -34.276 1.00 88.62 190 GLY A N 1
ATOM 1544 C CA . GLY A 1 190 ? 10.500 -10.029 -34.746 1.00 88.62 190 GLY A CA 1
ATOM 1545 C C . GLY A 1 190 ? 10.282 -10.623 -36.135 1.00 88.62 190 GLY A C 1
ATOM 1546 O O . GLY A 1 190 ? 11.105 -10.422 -37.021 1.00 88.62 190 GLY A O 1
ATOM 1547 N N . ALA A 1 191 ? 9.150 -11.294 -36.358 1.00 92.06 191 ALA A N 1
ATOM 1548 C CA . ALA A 1 191 ? 8.792 -11.860 -37.656 1.00 92.06 191 ALA A CA 1
ATOM 1549 C C . ALA A 1 191 ? 8.681 -10.776 -38.736 1.00 92.06 191 ALA A C 1
ATOM 1551 O O . ALA A 1 191 ? 9.224 -10.936 -39.829 1.00 92.06 191 ALA A O 1
ATOM 1552 N N . TRP A 1 192 ? 8.041 -9.649 -38.412 1.00 91.62 192 TRP A N 1
ATOM 1553 C CA . TRP A 1 192 ? 7.960 -8.499 -39.305 1.00 91.62 192 TRP A CA 1
ATOM 1554 C C . TRP A 1 192 ? 9.351 -7.954 -39.640 1.00 91.62 192 TRP A C 1
ATOM 1556 O O . TRP A 1 192 ? 9.675 -7.827 -40.817 1.00 91.62 192 TRP A O 1
ATOM 1566 N N . GLY A 1 193 ? 10.201 -7.718 -38.638 1.00 88.56 193 GLY A N 1
ATOM 1567 C CA . GLY A 1 193 ? 11.547 -7.187 -38.849 1.00 88.56 193 GLY A CA 1
ATOM 1568 C C . GLY A 1 193 ? 12.469 -8.117 -39.646 1.00 88.56 193 GLY A C 1
ATOM 1569 O O . GLY A 1 193 ? 13.254 -7.639 -40.462 1.00 88.56 193 GLY A O 1
ATOM 1570 N N . ILE A 1 194 ? 12.328 -9.438 -39.480 1.00 90.06 194 ILE A N 1
ATOM 1571 C CA . ILE A 1 194 ? 13.018 -10.434 -40.315 1.00 90.06 194 ILE A CA 1
ATOM 1572 C C . ILE A 1 194 ? 12.505 -10.365 -41.760 1.00 90.06 194 ILE A C 1
ATOM 1574 O O . ILE A 1 194 ? 13.305 -10.381 -42.693 1.00 90.06 194 ILE A O 1
ATOM 1578 N N . SER A 1 195 ? 11.185 -10.260 -41.957 1.00 90.88 195 SER A N 1
ATOM 1579 C CA . SER A 1 195 ? 10.575 -10.234 -43.295 1.00 90.88 195 SER A CA 1
ATOM 1580 C C . SER A 1 195 ? 10.917 -8.979 -44.100 1.00 90.88 195 SER A C 1
ATOM 1582 O O . SER A 1 195 ? 11.108 -9.060 -45.310 1.00 90.88 195 SER A O 1
ATOM 1584 N N . THR A 1 196 ? 11.025 -7.826 -43.437 1.00 88.88 196 THR A N 1
ATOM 1585 C CA . THR A 1 196 ? 11.339 -6.541 -44.074 1.00 88.88 196 THR A CA 1
ATOM 1586 C C . THR A 1 196 ? 12.837 -6.275 -44.168 1.00 88.88 196 THR A C 1
ATOM 1588 O O . THR A 1 196 ? 13.226 -5.280 -44.773 1.00 88.88 196 THR A O 1
ATOM 1591 N N . GLN A 1 197 ? 13.670 -7.139 -43.571 1.00 86.56 197 GLN A N 1
ATOM 1592 C CA . GLN A 1 197 ? 15.119 -6.948 -43.442 1.00 86.56 197 GLN A CA 1
ATOM 1593 C C . GLN A 1 197 ? 15.479 -5.556 -42.909 1.00 86.56 197 GLN A C 1
ATOM 1595 O O . GLN A 1 197 ? 16.456 -4.934 -43.328 1.00 86.56 197 GLN A O 1
ATOM 1600 N N . TRP A 1 198 ? 14.664 -5.038 -41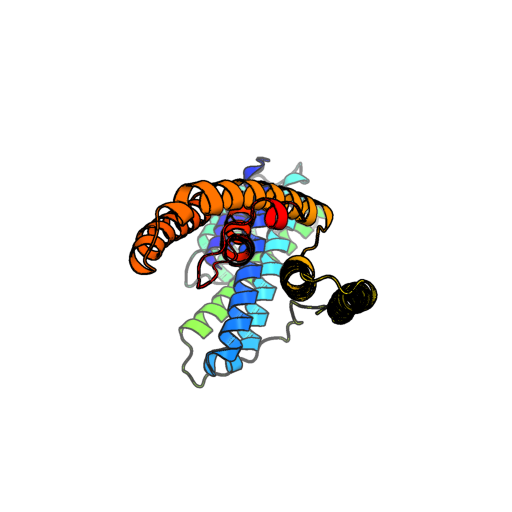.990 1.00 83.06 198 TRP A N 1
ATOM 1601 C CA . TRP A 1 198 ? 14.851 -3.684 -41.501 1.00 83.06 198 TRP A CA 1
ATOM 1602 C C . TRP A 1 198 ? 16.126 -3.596 -40.661 1.00 83.06 198 TRP A C 1
ATOM 1604 O O . TRP A 1 198 ? 16.272 -4.279 -39.644 1.00 83.06 198 TRP A O 1
ATOM 1614 N N . THR A 1 199 ? 17.043 -2.722 -41.071 1.00 77.75 199 THR A N 1
ATOM 1615 C CA . THR A 1 199 ? 18.359 -2.523 -40.444 1.00 77.75 199 THR A CA 1
ATOM 1616 C C . THR A 1 199 ? 18.261 -2.168 -38.956 1.00 77.75 199 THR A C 1
ATOM 1618 O O . THR A 1 199 ? 19.094 -2.605 -38.165 1.00 77.75 199 THR A O 1
ATOM 1621 N N . SER A 1 200 ? 17.198 -1.468 -38.547 1.00 78.56 200 SER A N 1
ATOM 1622 C CA . SER A 1 200 ? 16.938 -1.072 -37.153 1.00 78.56 200 SER A CA 1
ATOM 1623 C C . SER A 1 200 ? 16.056 -2.059 -36.367 1.00 78.56 200 SER A C 1
ATOM 1625 O O . SER A 1 200 ? 15.620 -1.749 -35.254 1.00 78.56 200 SER A O 1
ATOM 1627 N N . CYS A 1 201 ? 15.808 -3.270 -36.888 1.00 81.81 201 CYS A N 1
ATOM 1628 C CA . CYS A 1 201 ? 14.949 -4.277 -36.250 1.00 81.81 201 CYS A CA 1
ATOM 1629 C C . CYS A 1 201 ? 15.369 -4.599 -34.803 1.00 81.81 201 CYS A C 1
ATOM 1631 O O . CYS A 1 201 ? 14.521 -4.659 -33.911 1.00 81.81 201 CYS A O 1
ATOM 1633 N N . ALA A 1 202 ? 16.671 -4.739 -34.539 1.00 80.25 202 ALA A N 1
ATOM 1634 C CA . ALA A 1 202 ? 17.176 -5.043 -33.199 1.00 80.25 202 ALA A CA 1
ATOM 1635 C C . ALA A 1 202 ? 16.836 -3.939 -32.173 1.00 80.25 202 ALA A C 1
ATOM 1637 O O . ALA A 1 202 ? 16.443 -4.229 -31.040 1.00 80.25 202 ALA A O 1
ATOM 1638 N N . ALA A 1 203 ? 16.920 -2.666 -32.573 1.00 76.50 203 ALA A N 1
ATOM 1639 C CA . ALA A 1 203 ? 16.563 -1.537 -31.716 1.00 76.50 203 ALA A CA 1
ATOM 1640 C C . ALA A 1 203 ? 15.042 -1.456 -31.490 1.00 76.50 203 ALA A C 1
ATOM 1642 O O . ALA A 1 203 ? 14.584 -1.244 -30.368 1.00 76.50 203 ALA A O 1
ATOM 1643 N N . ALA A 1 204 ? 14.243 -1.715 -32.526 1.00 81.38 204 ALA A N 1
ATOM 1644 C CA . ALA A 1 204 ? 12.789 -1.750 -32.402 1.00 81.38 204 ALA A CA 1
ATOM 1645 C C . ALA A 1 204 ? 12.304 -2.872 -31.469 1.00 81.38 204 ALA A C 1
ATOM 1647 O O . ALA A 1 204 ? 11.400 -2.662 -30.660 1.00 81.38 204 ALA A O 1
ATOM 1648 N N . LEU A 1 205 ? 12.935 -4.048 -31.529 1.00 85.38 205 LEU A N 1
ATOM 1649 C CA . LEU A 1 205 ? 12.569 -5.199 -30.704 1.00 85.38 205 LEU A CA 1
ATOM 1650 C C . LEU A 1 205 ? 12.924 -4.992 -29.223 1.00 85.38 205 LEU A C 1
ATOM 1652 O O . LEU A 1 205 ? 12.157 -5.381 -28.340 1.00 85.38 205 LEU A O 1
ATOM 1656 N N . THR A 1 206 ? 14.042 -4.320 -28.930 1.00 83.00 206 THR A N 1
ATOM 1657 C CA . THR A 1 206 ? 14.402 -3.949 -27.549 1.00 83.00 206 THR A CA 1
ATOM 1658 C C . THR A 1 206 ? 13.446 -2.902 -26.976 1.00 83.00 206 THR A C 1
ATOM 1660 O O . THR A 1 206 ? 12.969 -3.067 -25.852 1.00 83.00 206 THR A O 1
ATOM 1663 N N . LEU A 1 207 ? 13.072 -1.881 -27.756 1.00 79.31 207 LEU A N 1
ATOM 1664 C CA . LEU A 1 207 ? 12.085 -0.879 -27.342 1.00 79.31 207 LEU A CA 1
ATOM 1665 C C . LEU A 1 207 ? 10.707 -1.516 -27.108 1.00 79.31 207 LEU A C 1
ATOM 1667 O O . LEU A 1 207 ? 10.072 -1.258 -26.082 1.00 79.31 207 LEU A O 1
ATOM 1671 N N . ALA A 1 208 ? 10.274 -2.403 -28.008 1.00 83.69 208 ALA A N 1
ATOM 1672 C CA . ALA A 1 208 ? 9.034 -3.157 -27.865 1.00 83.69 208 ALA A CA 1
ATOM 1673 C C . ALA A 1 208 ? 9.029 -4.044 -26.611 1.00 83.69 208 ALA A C 1
ATOM 1675 O O . ALA A 1 208 ? 8.021 -4.092 -25.906 1.00 83.69 208 ALA A O 1
ATOM 1676 N N . SER A 1 209 ? 10.156 -4.688 -26.291 1.00 83.50 209 SER A N 1
ATOM 1677 C CA . SER A 1 209 ? 10.333 -5.483 -25.068 1.00 83.50 209 SER A CA 1
ATOM 1678 C C . SER A 1 209 ? 10.190 -4.632 -23.808 1.00 83.50 209 SER A C 1
ATOM 1680 O O . SER A 1 209 ? 9.377 -4.948 -22.936 1.00 83.50 209 SER A O 1
ATOM 1682 N N . ILE A 1 210 ? 10.888 -3.495 -23.743 1.00 79.31 210 ILE A N 1
ATOM 1683 C CA . ILE A 1 210 ? 10.795 -2.564 -22.610 1.00 79.31 210 ILE A CA 1
ATOM 1684 C C . ILE A 1 210 ? 9.354 -2.056 -22.449 1.00 79.31 210 ILE A C 1
ATOM 1686 O O . ILE A 1 210 ? 8.827 -2.041 -21.336 1.00 79.31 210 ILE A O 1
ATOM 1690 N N . CYS A 1 211 ? 8.679 -1.708 -23.549 1.00 76.38 211 CYS A N 1
ATOM 1691 C CA . CYS A 1 211 ? 7.272 -1.306 -23.521 1.00 76.38 211 CYS A CA 1
ATOM 1692 C C . CYS A 1 211 ? 6.367 -2.434 -23.007 1.00 76.38 211 CYS A C 1
ATOM 1694 O O . CYS A 1 211 ? 5.542 -2.208 -22.123 1.00 76.38 211 CYS A O 1
ATOM 1696 N N . CYS A 1 212 ? 6.541 -3.659 -23.502 1.00 81.56 212 CYS A N 1
ATOM 1697 C CA . CYS A 1 212 ? 5.774 -4.819 -23.054 1.00 81.56 212 CYS A CA 1
ATOM 1698 C C . CYS A 1 212 ? 5.923 -5.051 -21.545 1.00 81.56 212 CYS A C 1
ATOM 1700 O O . CYS A 1 212 ? 4.928 -5.265 -20.855 1.00 81.56 212 CYS A O 1
ATOM 1702 N N . VAL A 1 213 ? 7.138 -4.954 -21.003 1.00 78.00 213 VAL A N 1
ATOM 1703 C CA . VAL A 1 213 ? 7.385 -5.121 -19.562 1.00 78.00 213 VAL A CA 1
ATOM 1704 C C . VAL A 1 213 ? 6.743 -3.996 -18.749 1.00 78.00 213 VAL A C 1
ATOM 1706 O O . VAL A 1 213 ? 6.052 -4.266 -17.771 1.00 78.00 213 VAL A O 1
ATOM 1709 N N . LEU A 1 214 ? 6.926 -2.739 -19.157 1.00 73.62 214 LEU A N 1
ATOM 1710 C CA . LEU A 1 214 ? 6.427 -1.586 -18.401 1.00 73.62 214 LEU A CA 1
ATOM 1711 C C . LEU A 1 214 ? 4.899 -1.462 -18.424 1.00 73.62 214 LEU A C 1
ATOM 1713 O O . LEU A 1 214 ? 4.314 -0.950 -17.468 1.00 73.62 214 LEU A O 1
ATOM 1717 N N . TYR A 1 215 ? 4.251 -1.911 -19.500 1.00 73.25 215 TYR A N 1
ATOM 1718 C CA . TYR A 1 215 ? 2.821 -1.688 -19.714 1.00 73.25 215 TYR A CA 1
ATOM 1719 C C . TYR A 1 215 ? 1.946 -2.932 -19.569 1.00 73.25 215 TYR A C 1
ATOM 1721 O O . TYR A 1 215 ? 0.742 -2.780 -19.394 1.00 73.25 215 TYR A O 1
ATOM 1729 N N . SER A 1 216 ? 2.509 -4.143 -19.556 1.00 72.19 216 SER A N 1
ATOM 1730 C CA . SER A 1 216 ? 1.732 -5.376 -19.324 1.00 72.19 216 SER A CA 1
ATOM 1731 C C . SER A 1 216 ? 1.051 -5.435 -17.954 1.00 72.19 216 SER A C 1
ATOM 1733 O O . SER A 1 216 ? 0.090 -6.176 -17.785 1.00 72.19 216 SER A O 1
ATOM 1735 N N . VAL A 1 217 ? 1.527 -4.646 -16.987 1.00 65.06 217 VAL A N 1
ATOM 1736 C CA . VAL A 1 217 ? 1.001 -4.595 -15.613 1.00 65.06 217 VAL A CA 1
ATOM 1737 C C . VAL A 1 217 ? 0.057 -3.397 -15.402 1.00 65.06 217 VAL A C 1
ATOM 1739 O O . VAL A 1 217 ? -0.542 -3.257 -14.336 1.00 65.06 217 VAL A O 1
ATOM 1742 N N . SER A 1 218 ? -0.095 -2.498 -16.385 1.00 65.62 218 SER A N 1
ATOM 1743 C CA . SER A 1 218 ? -0.910 -1.292 -16.206 1.00 65.62 218 SER A CA 1
ATOM 1744 C C . SER A 1 218 ? -2.394 -1.556 -16.500 1.00 65.62 218 SER A C 1
ATOM 1746 O O . SER A 1 218 ? -2.770 -2.045 -17.561 1.00 65.62 218 SER A O 1
ATOM 1748 N N . ALA A 1 219 ? -3.268 -1.179 -15.561 1.00 59.56 219 ALA A N 1
ATOM 1749 C CA . ALA A 1 219 ? -4.718 -1.365 -15.689 1.00 59.56 219 ALA A CA 1
ATOM 1750 C C . ALA A 1 219 ? -5.374 -0.430 -16.7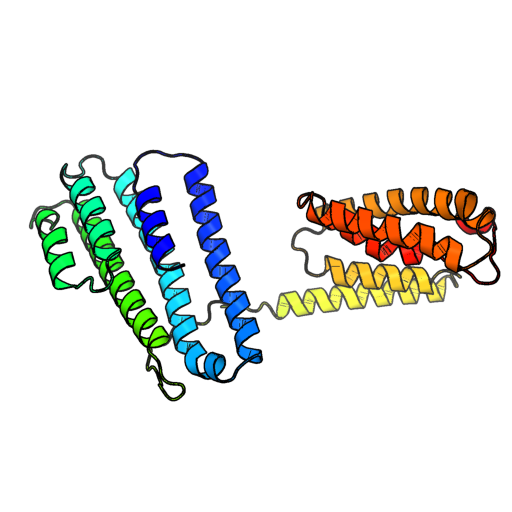34 1.00 59.56 219 ALA A C 1
ATOM 1752 O O . ALA A 1 219 ? -6.538 -0.610 -17.082 1.00 59.56 219 ALA A O 1
ATOM 1753 N N . SER A 1 220 ? -4.655 0.591 -17.229 1.00 63.97 220 SER A N 1
ATOM 1754 C CA . SER A 1 220 ? -5.182 1.599 -18.164 1.00 63.97 220 SER A CA 1
ATOM 1755 C C . SER A 1 220 ? -4.267 1.773 -19.392 1.00 63.97 220 SER A C 1
ATOM 1757 O O . SER A 1 220 ? -3.419 2.676 -19.401 1.00 63.97 220 SER A O 1
ATOM 1759 N N . PRO A 1 221 ? -4.441 0.968 -20.457 1.00 60.94 221 PRO A N 1
ATOM 1760 C CA . PRO A 1 221 ? -3.531 0.960 -21.607 1.00 60.94 221 PRO A CA 1
ATOM 1761 C C . PRO A 1 221 ? -3.509 2.294 -22.369 1.00 60.94 221 PRO A C 1
ATOM 1763 O O . PRO A 1 221 ? -2.460 2.724 -22.841 1.00 60.94 221 PRO A O 1
ATOM 1766 N N . PHE A 1 222 ? -4.635 3.013 -22.429 1.00 69.44 222 PHE A N 1
ATOM 1767 C CA . PHE A 1 222 ? -4.746 4.245 -23.220 1.00 69.44 222 PHE A CA 1
ATOM 1768 C C . PHE A 1 222 ? -3.937 5.418 -22.641 1.00 69.44 222 PHE A C 1
ATOM 1770 O O . PHE A 1 222 ? -3.241 6.140 -23.359 1.00 69.44 222 PHE A O 1
ATOM 1777 N N . ARG A 1 223 ? -3.966 5.585 -21.312 1.00 67.25 223 ARG A N 1
ATOM 1778 C CA . ARG A 1 223 ? -3.180 6.620 -20.621 1.00 67.25 223 ARG A CA 1
ATOM 1779 C C . ARG A 1 223 ? -1.680 6.333 -20.724 1.00 67.25 223 ARG A C 1
ATOM 1781 O O . ARG A 1 223 ? -0.889 7.249 -20.927 1.00 67.25 223 ARG A O 1
ATOM 1788 N N . SER A 1 224 ? -1.313 5.058 -20.628 1.00 68.56 224 SER A N 1
ATOM 1789 C CA . SER A 1 224 ? 0.050 4.563 -20.815 1.00 68.56 224 SER A CA 1
ATOM 1790 C C . SER A 1 224 ? 0.585 4.796 -22.232 1.00 68.56 224 SER A C 1
ATOM 1792 O O . SER A 1 224 ? 1.717 5.258 -22.377 1.00 68.56 224 SER A O 1
ATOM 1794 N N . LEU A 1 225 ? -0.234 4.543 -23.258 1.00 72.56 225 LEU A N 1
ATOM 1795 C CA . LEU A 1 225 ? 0.106 4.775 -24.664 1.00 72.56 225 LEU A CA 1
ATOM 1796 C C . LEU A 1 225 ? 0.286 6.264 -24.975 1.00 72.56 225 LEU A C 1
ATOM 1798 O O . LEU A 1 225 ? 1.232 6.643 -25.656 1.00 72.56 225 LEU A O 1
ATOM 1802 N N . THR A 1 226 ? -0.590 7.118 -24.442 1.00 77.00 226 THR A N 1
ATOM 1803 C CA . THR A 1 226 ? -0.492 8.572 -24.652 1.00 77.00 226 THR A CA 1
ATOM 1804 C C . THR A 1 226 ? 0.807 9.124 -24.053 1.00 77.00 226 THR A C 1
ATOM 1806 O O . THR A 1 226 ? 1.492 9.918 -24.691 1.00 77.00 226 THR A O 1
ATOM 1809 N N . LEU A 1 227 ? 1.189 8.650 -22.860 1.00 78.75 227 LEU A N 1
ATOM 1810 C CA . LEU A 1 227 ? 2.478 8.980 -22.241 1.00 78.75 227 LEU A CA 1
ATOM 1811 C C . LEU A 1 227 ? 3.668 8.458 -23.060 1.00 78.75 227 LEU A C 1
ATOM 1813 O O . LEU A 1 227 ? 4.660 9.169 -23.207 1.00 78.75 227 LEU A O 1
ATOM 1817 N N . LEU A 1 228 ? 3.563 7.254 -23.636 1.00 78.56 228 LEU A N 1
ATOM 1818 C CA . LEU A 1 228 ? 4.600 6.712 -24.516 1.00 78.56 228 LEU A CA 1
ATOM 1819 C C . LEU A 1 228 ? 4.793 7.591 -25.757 1.00 78.56 228 LEU A C 1
ATOM 1821 O O . LEU A 1 228 ? 5.907 7.973 -26.079 1.00 78.56 228 LEU A O 1
ATOM 1825 N N . MET A 1 229 ? 3.709 7.962 -26.437 1.00 81.88 229 MET A N 1
ATOM 1826 C CA . MET A 1 229 ? 3.797 8.798 -27.638 1.00 81.88 229 MET A CA 1
ATOM 1827 C C . MET A 1 229 ? 4.389 10.175 -27.326 1.00 81.88 229 MET A C 1
ATOM 1829 O O . MET A 1 229 ? 5.269 10.645 -28.041 1.00 81.88 229 MET A O 1
ATOM 1833 N N . GLN A 1 230 ? 3.972 10.792 -26.216 1.00 82.31 230 GLN A N 1
ATOM 1834 C CA . GLN A 1 230 ? 4.547 12.059 -25.759 1.00 82.31 230 GLN A CA 1
ATOM 1835 C C . GLN A 1 230 ? 6.045 11.937 -25.456 1.00 82.31 230 GLN A C 1
ATOM 1837 O O . GLN A 1 230 ? 6.818 12.820 -25.826 1.00 82.31 230 GLN A O 1
ATOM 1842 N N . THR A 1 231 ? 6.465 10.848 -24.808 1.00 81.94 231 THR A 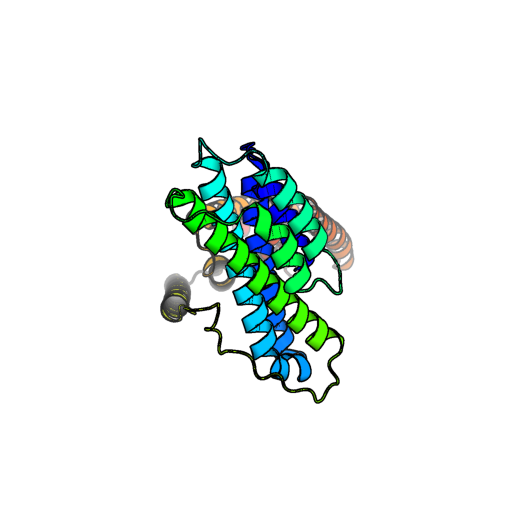N 1
ATOM 1843 C CA . THR A 1 231 ? 7.881 10.625 -24.488 1.00 81.94 231 THR A CA 1
ATOM 1844 C C . THR A 1 231 ? 8.712 10.332 -25.725 1.00 81.94 231 THR A C 1
ATOM 1846 O O . THR A 1 231 ? 9.795 10.892 -25.827 1.00 81.94 231 THR A O 1
ATOM 1849 N N . LEU A 1 232 ? 8.209 9.554 -26.688 1.00 82.38 232 LEU A N 1
ATOM 1850 C CA . LEU A 1 232 ? 8.894 9.285 -27.957 1.00 82.38 232 LEU A CA 1
ATOM 1851 C C . LEU A 1 232 ? 9.118 10.566 -28.772 1.00 82.38 232 LEU A C 1
ATOM 1853 O O . LEU A 1 232 ? 10.226 10.794 -29.251 1.00 82.38 232 LEU A O 1
ATOM 1857 N N . VAL A 1 233 ? 8.102 11.429 -28.885 1.00 84.44 233 VAL A N 1
ATOM 1858 C CA . VAL A 1 233 ? 8.229 12.722 -29.583 1.00 84.44 233 VAL A CA 1
ATOM 1859 C C . VAL A 1 233 ? 9.252 13.618 -28.885 1.00 84.44 233 VAL A C 1
ATOM 1861 O O . VAL A 1 233 ? 10.126 14.189 -29.537 1.00 84.44 233 VAL A O 1
ATOM 1864 N N . LEU A 1 234 ? 9.185 13.706 -27.552 1.00 85.44 234 LEU A N 1
ATOM 1865 C CA . LEU A 1 234 ? 10.118 14.520 -26.777 1.00 85.44 234 LEU A CA 1
ATOM 1866 C C . LEU A 1 234 ? 11.555 13.981 -26.865 1.00 85.44 234 LEU A C 1
ATOM 1868 O O . LEU A 1 234 ? 12.486 14.769 -27.014 1.00 85.44 234 LEU A O 1
ATOM 1872 N N . LEU A 1 235 ? 11.742 12.655 -26.829 1.00 84.81 235 LEU A N 1
ATOM 1873 C CA . LEU A 1 235 ? 13.052 12.017 -26.993 1.00 84.81 235 LEU A CA 1
ATOM 1874 C C . LEU A 1 235 ? 13.617 12.185 -28.390 1.00 84.81 235 LEU A C 1
ATOM 1876 O O . LEU A 1 235 ? 14.820 12.370 -28.514 1.00 84.81 235 LEU A O 1
ATOM 1880 N N . SER A 1 236 ? 12.782 12.114 -29.425 1.00 82.38 236 SER A N 1
ATOM 1881 C CA . SER A 1 236 ? 13.215 12.327 -30.804 1.00 82.38 236 SER A CA 1
ATOM 1882 C C . SER A 1 236 ? 13.780 13.738 -30.974 1.00 82.38 236 SER A C 1
ATOM 1884 O O . SER A 1 236 ? 14.915 13.898 -31.425 1.00 82.38 236 SER A O 1
ATOM 1886 N N . LEU A 1 237 ? 13.050 14.756 -30.505 1.00 84.75 237 LEU A N 1
ATOM 1887 C CA . LEU A 1 237 ? 13.493 16.149 -30.572 1.00 84.75 237 LEU A CA 1
ATOM 1888 C C . LEU A 1 237 ? 14.737 16.393 -29.707 1.00 84.75 237 LEU A C 1
ATOM 1890 O O . LEU A 1 237 ? 15.689 17.033 -30.150 1.00 84.75 237 LEU A O 1
ATOM 1894 N N . PHE A 1 238 ? 14.760 15.847 -28.491 1.00 85.38 238 PHE A N 1
ATOM 1895 C CA . PHE A 1 238 ? 15.912 15.951 -27.598 1.00 85.38 238 PHE A CA 1
ATOM 1896 C C . PHE A 1 238 ? 17.156 15.259 -28.173 1.00 85.38 238 PHE A C 1
ATOM 1898 O O . PHE A 1 238 ? 18.236 15.846 -28.186 1.00 85.38 238 PHE A O 1
ATOM 1905 N N . SER A 1 239 ? 17.008 14.036 -28.688 1.00 81.56 239 SER A N 1
ATOM 1906 C CA . SER A 1 239 ? 18.097 13.275 -29.304 1.00 81.56 239 SER A CA 1
ATOM 1907 C C . SER A 1 239 ? 18.653 13.995 -30.527 1.00 81.56 239 SER A C 1
ATOM 1909 O O . SER A 1 239 ? 19.868 14.083 -30.667 1.00 81.56 239 SER A O 1
ATOM 1911 N N . PHE A 1 240 ? 17.797 14.602 -31.356 1.00 82.69 240 PHE A N 1
ATOM 1912 C CA . PHE A 1 240 ? 18.243 15.424 -32.481 1.00 82.69 240 PHE A CA 1
ATOM 1913 C C . PHE A 1 240 ? 19.170 16.564 -32.022 1.00 82.69 240 PHE A C 1
ATOM 1915 O O . PHE A 1 240 ? 20.275 16.719 -32.545 1.00 82.69 240 PHE A O 1
ATOM 1922 N N . VAL A 1 241 ? 18.766 17.320 -30.995 1.00 84.31 241 VAL A N 1
ATOM 1923 C CA . VAL A 1 241 ? 19.572 18.422 -30.442 1.00 84.31 241 VAL A CA 1
ATOM 1924 C C . VAL A 1 241 ? 20.886 17.914 -29.850 1.00 84.31 241 VAL A C 1
ATOM 1926 O O . VAL A 1 241 ? 21.940 18.501 -30.093 1.00 84.31 241 VAL A O 1
ATOM 1929 N N . VAL A 1 242 ? 20.856 16.815 -29.094 1.00 82.81 242 VAL A N 1
ATOM 1930 C CA . VAL A 1 242 ? 22.067 16.256 -28.483 1.00 82.81 242 VAL A CA 1
ATOM 1931 C C . VAL A 1 242 ? 23.014 15.712 -29.548 1.00 82.81 242 VAL A C 1
ATOM 1933 O O . VAL A 1 242 ? 24.195 16.040 -29.518 1.00 82.81 242 VAL A O 1
ATOM 1936 N N . LYS A 1 243 ? 22.520 14.934 -30.512 1.00 78.50 243 LYS A N 1
ATOM 1937 C CA . LYS A 1 243 ? 23.344 14.272 -31.528 1.00 78.50 243 LYS A CA 1
ATOM 1938 C C . LYS A 1 243 ? 23.961 15.257 -32.524 1.00 78.50 243 LYS A C 1
ATOM 1940 O O . LYS A 1 243 ? 25.134 15.119 -32.854 1.00 78.50 243 LYS A O 1
ATOM 1945 N N . PHE A 1 244 ? 23.210 16.263 -32.974 1.00 77.88 244 PHE A N 1
ATOM 1946 C CA . PHE A 1 244 ? 23.687 17.203 -33.999 1.00 77.88 244 PHE A CA 1
ATOM 1947 C C . PHE A 1 244 ? 24.182 18.543 -33.446 1.00 77.88 244 PHE A C 1
ATOM 1949 O O . PHE A 1 244 ? 24.957 19.220 -34.113 1.00 77.88 244 PHE A O 1
ATOM 1956 N N . GLY A 1 245 ? 23.766 18.936 -32.242 1.00 81.00 245 GLY A N 1
ATOM 1957 C CA . GLY A 1 245 ? 24.251 20.152 -31.588 1.00 81.00 245 GLY A CA 1
ATOM 1958 C C . GLY A 1 245 ? 25.448 19.889 -30.680 1.00 81.00 245 GLY A C 1
ATOM 1959 O O . GLY A 1 245 ? 26.488 20.530 -30.817 1.00 81.00 245 GLY A O 1
ATOM 1960 N N . LEU A 1 246 ? 25.302 18.939 -29.752 1.00 80.50 246 LEU A N 1
ATOM 1961 C CA . LEU A 1 246 ? 26.268 18.722 -28.672 1.00 80.50 246 LEU A CA 1
ATOM 1962 C C . LEU A 1 246 ? 27.331 17.674 -29.024 1.00 80.50 246 LEU A C 1
ATOM 1964 O O . LEU A 1 246 ? 28.517 17.933 -28.853 1.00 80.50 246 LEU A O 1
ATOM 1968 N N . MET A 1 247 ? 26.942 16.512 -29.559 1.00 78.38 247 MET A N 1
ATOM 1969 C CA . MET A 1 247 ? 27.887 15.427 -29.851 1.00 78.38 247 MET A CA 1
ATOM 1970 C C . MET A 1 247 ? 28.885 15.783 -30.953 1.00 78.38 247 MET A C 1
ATOM 1972 O O . MET A 1 247 ? 29.945 15.180 -30.982 1.00 78.38 247 MET A O 1
ATOM 1976 N N . VAL A 1 248 ? 28.602 16.760 -31.822 1.00 76.94 248 VAL A N 1
ATOM 1977 C CA . VAL A 1 248 ? 29.563 17.260 -32.830 1.00 76.94 248 VAL A CA 1
ATOM 1978 C C . VAL A 1 248 ? 30.740 18.000 -32.179 1.00 76.94 248 VAL A C 1
ATOM 1980 O O . VAL A 1 248 ? 31.840 18.016 -32.720 1.00 76.94 248 VAL A O 1
ATOM 1983 N N . GLN A 1 249 ? 30.524 18.604 -31.009 1.00 79.44 249 GLN A N 1
ATOM 1984 C CA . GLN A 1 249 ? 31.542 19.368 -30.278 1.00 79.44 249 GLN A CA 1
ATOM 1985 C C . GLN A 1 249 ? 32.314 18.508 -29.270 1.00 79.44 249 GLN A C 1
ATOM 1987 O O . GLN A 1 249 ? 33.345 18.931 -28.754 1.00 79.44 249 GLN A O 1
ATOM 1992 N N . VAL A 1 250 ? 31.797 17.316 -28.968 1.00 79.44 250 VAL A N 1
ATOM 1993 C CA . VAL A 1 250 ? 32.321 16.420 -27.940 1.00 79.44 250 VAL A CA 1
ATOM 1994 C C . VAL A 1 250 ? 33.172 15.342 -28.598 1.00 79.44 250 VAL A C 1
ATOM 1996 O O . VAL A 1 250 ? 32.654 14.473 -29.293 1.00 79.44 250 VAL A O 1
ATOM 1999 N N . THR A 1 251 ? 34.480 15.388 -28.358 1.00 75.12 251 THR A N 1
ATOM 2000 C CA . THR A 1 251 ? 35.441 14.438 -28.943 1.00 75.12 251 THR A CA 1
ATOM 2001 C C . THR A 1 251 ? 35.731 13.256 -28.026 1.00 75.12 251 THR A C 1
ATOM 2003 O O . THR A 1 251 ? 35.977 12.152 -28.506 1.00 75.12 251 THR A O 1
ATOM 2006 N N . ASP A 1 252 ? 35.662 13.475 -26.710 1.00 81.94 252 ASP A N 1
ATOM 2007 C CA . ASP A 1 252 ? 36.054 12.490 -25.705 1.00 81.94 252 ASP A CA 1
ATOM 2008 C C . ASP A 1 252 ? 34.890 12.047 -24.815 1.00 81.94 252 ASP A C 1
ATOM 2010 O O . ASP A 1 252 ? 34.009 12.823 -24.434 1.00 81.94 252 ASP A O 1
ATOM 2014 N N . LEU A 1 253 ? 34.953 10.794 -24.361 1.00 81.50 253 LEU A N 1
ATOM 2015 C CA . LEU A 1 253 ? 33.958 10.201 -23.466 1.00 81.50 253 LEU A CA 1
ATOM 2016 C C . LEU A 1 253 ? 33.801 10.971 -22.144 1.00 81.50 253 LEU A C 1
ATOM 2018 O O . LEU A 1 253 ? 32.690 11.083 -21.629 1.00 81.50 253 LEU A O 1
ATOM 2022 N N . TRP A 1 254 ? 34.883 11.523 -21.586 1.00 83.25 254 TRP A N 1
ATOM 2023 C CA . TRP A 1 254 ? 34.815 12.259 -20.317 1.00 83.25 254 TRP A CA 1
ATOM 2024 C C . TRP A 1 254 ? 34.012 13.566 -20.444 1.00 83.25 254 TRP A C 1
ATOM 2026 O O . TRP A 1 254 ? 33.279 13.921 -19.522 1.00 83.25 254 TRP A O 1
ATOM 2036 N N . GLN A 1 255 ? 34.081 14.242 -21.598 1.00 85.69 255 GLN A N 1
ATOM 2037 C CA . GLN A 1 255 ? 33.282 15.438 -21.891 1.00 85.69 255 GLN A CA 1
ATOM 2038 C C . GLN A 1 255 ? 31.798 15.073 -22.004 1.00 85.69 255 GLN A C 1
ATOM 2040 O O . GLN A 1 255 ? 30.939 15.759 -21.451 1.00 85.69 255 GLN A O 1
ATOM 2045 N N . PHE A 1 256 ? 31.496 13.939 -22.647 1.00 83.75 256 PHE A N 1
ATOM 2046 C CA . PHE A 1 256 ? 30.133 13.418 -22.710 1.00 83.75 256 PHE A CA 1
ATOM 2047 C C . PHE A 1 256 ? 29.589 13.058 -21.320 1.00 83.75 256 PHE A C 1
ATOM 2049 O O . PHE A 1 256 ? 28.446 13.384 -21.003 1.00 83.75 256 PHE A O 1
ATOM 2056 N N . LEU A 1 257 ? 30.404 12.445 -20.454 1.00 86.25 257 LEU A N 1
ATOM 2057 C CA . LEU A 1 257 ? 30.014 12.131 -19.075 1.00 86.25 257 LEU A CA 1
ATOM 2058 C C . LEU A 1 257 ? 29.724 13.388 -18.243 1.00 86.25 257 LEU A C 1
ATOM 2060 O O . LEU A 1 257 ? 28.763 13.385 -17.473 1.00 86.25 257 LEU A O 1
ATOM 2064 N N . LEU A 1 258 ? 30.501 14.463 -18.417 1.00 88.88 258 LEU A N 1
ATOM 2065 C CA . LEU A 1 258 ? 30.250 15.747 -17.750 1.00 88.88 258 LEU A CA 1
ATOM 2066 C C . LEU A 1 258 ? 28.935 16.401 -18.174 1.00 88.88 258 LEU A C 1
ATOM 2068 O O . LEU A 1 258 ? 28.372 17.163 -17.396 1.00 88.88 258 LEU A O 1
ATOM 2072 N N . PHE A 1 259 ? 28.425 16.094 -19.365 1.00 87.56 259 PHE A N 1
ATOM 2073 C CA . PHE A 1 259 ? 27.087 16.496 -19.793 1.00 87.56 259 PHE A CA 1
ATOM 2074 C C . PHE A 1 259 ? 26.003 15.534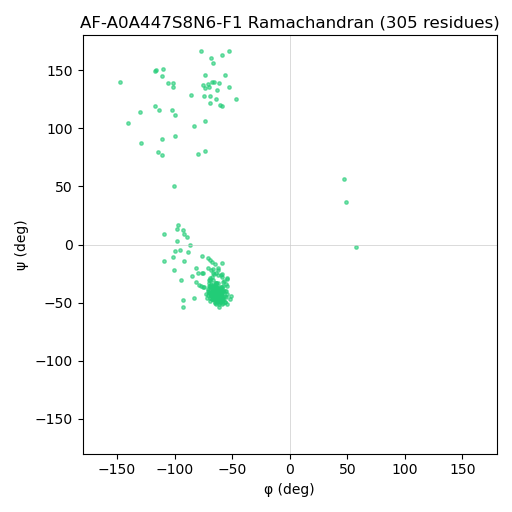 -19.278 1.00 87.56 259 PHE A C 1
ATOM 2076 O O . PHE A 1 259 ? 24.980 15.960 -18.738 1.00 87.56 259 PHE A O 1
ATOM 2083 N N . LEU A 1 260 ? 26.228 14.226 -19.412 1.00 87.19 260 LEU A N 1
ATOM 2084 C CA . LEU A 1 260 ? 25.238 13.201 -19.087 1.00 87.19 260 LEU A CA 1
ATOM 2085 C C . LEU A 1 260 ? 24.932 13.145 -17.583 1.00 87.19 260 LEU A C 1
ATOM 2087 O O . LEU A 1 260 ? 23.779 12.977 -17.189 1.00 87.19 260 LEU A O 1
ATOM 2091 N N . PHE A 1 261 ? 25.948 13.297 -16.732 1.00 89.44 261 PHE A N 1
ATOM 2092 C CA . PHE A 1 261 ? 25.800 13.233 -15.279 1.00 89.44 261 PHE A CA 1
ATOM 2093 C C . PHE A 1 261 ? 24.862 14.314 -14.700 1.00 89.44 261 PHE A C 1
ATOM 2095 O O . PHE A 1 261 ? 23.900 13.946 -14.013 1.00 89.44 261 PHE A O 1
ATOM 2102 N N . PRO A 1 262 ? 25.057 15.625 -14.963 1.00 92.31 262 PRO A N 1
ATOM 2103 C CA . PRO A 1 262 ? 24.134 16.658 -14.492 1.00 92.31 262 PRO A CA 1
ATOM 2104 C C . PRO A 1 262 ? 22.740 16.514 -15.116 1.00 92.31 262 PRO A C 1
ATOM 2106 O O . PRO A 1 262 ? 21.733 16.761 -14.453 1.00 92.31 262 PRO A O 1
ATOM 2109 N N . LEU A 1 263 ? 22.641 16.047 -16.362 1.00 89.38 263 LEU A N 1
ATOM 2110 C CA . LEU A 1 263 ? 21.353 15.799 -17.007 1.00 89.38 263 LEU A CA 1
ATOM 2111 C C . LEU A 1 263 ? 20.557 14.683 -16.305 1.00 89.38 263 LEU A C 1
ATOM 2113 O O . LEU A 1 263 ? 19.390 14.863 -15.960 1.00 89.38 263 LEU A O 1
ATOM 2117 N N . LEU A 1 264 ? 21.182 13.533 -16.046 1.00 89.44 264 LEU A N 1
ATOM 2118 C CA . LEU A 1 264 ? 20.516 12.411 -15.379 1.00 89.44 264 LEU A CA 1
ATOM 2119 C C . LEU A 1 264 ? 20.152 12.741 -13.930 1.00 89.44 264 LEU A C 1
ATOM 2121 O O . LEU A 1 264 ? 19.063 12.390 -13.471 1.00 89.44 264 LEU A O 1
ATOM 2125 N N . THR A 1 265 ? 21.033 13.437 -13.209 1.00 90.44 265 THR A N 1
ATOM 2126 C CA . THR A 1 265 ? 20.760 13.855 -11.826 1.00 90.44 265 THR A CA 1
ATOM 2127 C C . THR A 1 265 ? 19.617 14.864 -11.756 1.00 90.44 265 THR A C 1
ATOM 2129 O O . THR A 1 265 ? 18.718 14.690 -10.935 1.00 90.44 265 THR A O 1
ATOM 2132 N N . THR A 1 266 ? 19.571 15.859 -12.645 1.00 89.62 266 THR A N 1
ATOM 2133 C CA . THR A 1 266 ? 18.452 16.817 -12.701 1.00 89.62 266 THR A CA 1
ATOM 2134 C C . THR A 1 266 ? 17.129 16.136 -13.053 1.00 89.62 266 THR A C 1
ATOM 2136 O O . THR A 1 266 ? 16.139 16.348 -12.353 1.00 89.62 266 THR A O 1
ATOM 2139 N N . MET A 1 267 ? 17.100 15.247 -14.050 1.00 88.38 267 MET A N 1
ATOM 2140 C CA . MET A 1 267 ? 15.893 14.479 -14.385 1.00 88.38 267 MET A CA 1
ATOM 2141 C C . MET A 1 267 ? 15.430 13.577 -13.230 1.00 88.38 267 MET A C 1
ATOM 2143 O O . MET A 1 267 ? 14.231 13.484 -12.956 1.00 88.38 267 MET A O 1
ATOM 2147 N N . GLN A 1 268 ? 16.360 12.943 -12.510 1.00 86.94 268 GLN A N 1
ATOM 2148 C CA . GLN A 1 268 ? 16.036 12.116 -11.347 1.00 86.94 268 GLN A CA 1
ATOM 2149 C C . GLN A 1 268 ? 15.509 12.955 -10.170 1.00 86.94 268 GLN A C 1
ATOM 2151 O O . GLN A 1 268 ? 14.586 12.526 -9.476 1.00 86.94 268 GLN A O 1
ATOM 2156 N N . LEU A 1 269 ? 16.038 14.161 -9.956 1.00 90.38 269 LEU A N 1
ATOM 2157 C CA . LEU A 1 269 ? 15.524 15.092 -8.948 1.00 90.38 269 LEU A CA 1
ATOM 2158 C C . LEU A 1 269 ? 14.120 15.592 -9.309 1.00 90.38 269 LEU A C 1
ATOM 2160 O O . LEU A 1 269 ? 13.233 15.575 -8.456 1.00 90.38 269 LEU A O 1
ATOM 2164 N N . LEU A 1 270 ? 13.876 15.951 -10.572 1.00 87.94 270 LEU A N 1
ATOM 2165 C CA . LEU A 1 270 ? 12.551 16.358 -11.056 1.00 87.94 270 LEU A CA 1
ATOM 2166 C C . LEU A 1 270 ? 11.520 15.234 -10.920 1.00 87.94 270 LEU A C 1
ATOM 2168 O O . LEU A 1 270 ? 10.382 15.477 -10.514 1.00 87.94 270 LEU A O 1
ATOM 2172 N N . LYS A 1 271 ? 11.929 13.985 -11.171 1.00 87.06 271 LYS A N 1
ATOM 2173 C CA . LYS A 1 271 ? 11.101 12.801 -10.919 1.00 87.06 271 LYS A CA 1
ATOM 2174 C C . LYS A 1 271 ? 10.666 12.698 -9.452 1.00 87.06 271 LYS A C 1
ATOM 2176 O O . LYS A 1 271 ? 9.521 12.333 -9.195 1.00 87.06 271 LYS A O 1
ATOM 2181 N N . LEU A 1 272 ? 11.558 13.000 -8.504 1.00 84.25 272 LEU A N 1
ATOM 2182 C CA . LEU A 1 272 ? 11.265 12.957 -7.066 1.00 84.25 272 LEU A CA 1
ATOM 2183 C C . LEU A 1 272 ? 10.407 14.143 -6.605 1.00 84.25 272 LEU A C 1
ATOM 2185 O O . LEU A 1 272 ? 9.539 13.969 -5.752 1.00 84.25 272 LEU A O 1
ATOM 2189 N N . GLN A 1 273 ? 10.622 15.330 -7.172 1.00 88.75 273 GLN A N 1
ATOM 2190 C CA . GLN A 1 273 ? 9.885 16.540 -6.802 1.00 88.75 273 GLN A CA 1
ATOM 2191 C C . GLN A 1 273 ? 8.456 16.552 -7.352 1.00 88.75 273 GLN A C 1
ATOM 2193 O O . GLN A 1 273 ? 7.545 17.031 -6.676 1.00 88.75 273 GLN A O 1
ATOM 2198 N N . TRP A 1 274 ? 8.233 16.028 -8.563 1.00 86.00 274 TRP A N 1
ATOM 2199 C CA . TRP A 1 274 ? 6.935 16.071 -9.242 1.00 86.00 274 TRP A CA 1
ATOM 2200 C C . TRP A 1 274 ? 6.329 14.671 -9.419 1.00 86.00 274 TRP A C 1
ATOM 2202 O O . TRP A 1 274 ? 6.329 14.126 -10.529 1.00 86.00 274 TRP A O 1
ATOM 2212 N N . PRO A 1 275 ? 5.710 14.099 -8.364 1.00 77.00 275 PRO A N 1
ATOM 2213 C CA . PRO A 1 275 ? 5.175 12.736 -8.395 1.00 77.00 275 PRO A CA 1
ATOM 2214 C C . PRO A 1 275 ? 4.101 12.535 -9.475 1.00 77.00 275 PRO A C 1
ATOM 2216 O O . PRO A 1 275 ? 3.961 11.438 -10.012 1.00 77.00 275 PRO A O 1
ATOM 2219 N N . LYS A 1 276 ? 3.387 13.602 -9.867 1.00 78.44 276 LYS A N 1
ATOM 2220 C CA . LYS A 1 276 ? 2.392 13.577 -10.953 1.00 78.44 276 LYS A CA 1
ATOM 2221 C C . LYS A 1 276 ? 2.998 13.223 -12.321 1.00 78.44 276 LYS A C 1
ATOM 2223 O O . LYS A 1 276 ? 2.325 12.581 -13.123 1.00 78.44 276 LYS A O 1
ATOM 2228 N N . TYR A 1 277 ? 4.247 13.618 -12.577 1.00 78.94 277 TYR A N 1
ATOM 2229 C CA . TYR A 1 277 ? 4.958 13.387 -13.844 1.00 78.94 277 TYR A CA 1
ATOM 2230 C C . TYR A 1 277 ? 6.080 12.350 -13.718 1.00 78.94 277 TYR A C 1
ATOM 2232 O O . TYR A 1 277 ? 6.842 12.149 -14.661 1.00 78.94 277 TYR A O 1
ATOM 2240 N N . ALA A 1 278 ? 6.181 11.655 -12.582 1.00 79.19 278 ALA A N 1
ATOM 2241 C CA . ALA A 1 278 ? 7.269 10.715 -12.319 1.00 79.19 278 ALA A CA 1
ATOM 2242 C C . ALA A 1 278 ? 7.371 9.590 -13.366 1.00 79.19 278 ALA A C 1
ATOM 2244 O O . ALA A 1 278 ? 8.474 9.138 -13.674 1.00 79.19 278 ALA A O 1
ATOM 2245 N N . GLY A 1 279 ? 6.238 9.164 -13.937 1.00 76.88 279 GLY A N 1
ATOM 2246 C CA . GLY A 1 279 ? 6.209 8.188 -15.030 1.00 76.88 279 GLY A CA 1
ATOM 2247 C C . GLY A 1 279 ? 6.873 8.705 -16.308 1.00 76.88 279 GLY A C 1
ATOM 2248 O O . GLY A 1 279 ? 7.677 7.992 -16.900 1.00 76.88 279 GLY A O 1
ATOM 2249 N N . LEU A 1 280 ? 6.606 9.962 -16.680 1.00 81.88 280 LEU A N 1
ATOM 2250 C CA . LEU A 1 280 ? 7.202 10.610 -17.851 1.00 81.88 280 LEU A CA 1
ATOM 2251 C C . LEU A 1 280 ? 8.715 10.755 -17.667 1.00 81.88 280 LEU A C 1
ATOM 2253 O O . LEU A 1 280 ? 9.477 10.280 -18.502 1.00 81.88 280 LEU A O 1
ATOM 2257 N N . TRP A 1 281 ? 9.162 11.315 -16.539 1.00 83.19 281 TRP A N 1
ATOM 2258 C CA . TRP A 1 281 ? 10.594 11.459 -16.245 1.00 83.19 281 TRP A CA 1
ATOM 2259 C C . TRP A 1 281 ? 11.323 10.114 -16.192 1.00 83.19 281 TRP A C 1
ATOM 2261 O O . TRP A 1 281 ? 12.433 9.991 -16.701 1.00 83.19 281 TRP A O 1
ATOM 2271 N N . GLY A 1 282 ? 10.690 9.083 -15.623 1.00 81.75 282 GLY A N 1
ATOM 2272 C CA . GLY A 1 282 ? 11.243 7.730 -15.619 1.00 81.75 282 GLY A CA 1
ATOM 2273 C C . GLY A 1 282 ? 11.432 7.160 -17.027 1.00 81.75 282 GLY A C 1
ATOM 2274 O O . GLY A 1 282 ? 12.471 6.568 -17.302 1.00 81.75 282 GLY A O 1
ATOM 2275 N N . GLN A 1 283 ? 10.464 7.371 -17.919 1.00 79.38 283 GLN A N 1
ATOM 2276 C CA . GLN A 1 283 ? 10.541 6.925 -19.312 1.00 79.38 283 GLN A CA 1
ATOM 2277 C C . GLN A 1 283 ? 11.607 7.680 -20.103 1.00 79.38 283 GLN A C 1
ATOM 2279 O O . GLN A 1 283 ? 12.364 7.043 -20.829 1.00 79.38 283 GLN A O 1
ATOM 2284 N N . LEU A 1 284 ? 11.720 9.001 -19.914 1.00 82.38 284 LEU A N 1
ATOM 2285 C CA . LEU A 1 284 ? 12.782 9.795 -20.534 1.00 82.38 284 LEU A CA 1
ATOM 2286 C C . LEU A 1 284 ? 14.163 9.245 -20.159 1.00 82.38 284 LEU A C 1
ATOM 2288 O O . LEU A 1 284 ? 14.963 8.967 -21.042 1.00 82.38 284 LEU A O 1
ATOM 2292 N N . ILE A 1 285 ? 14.413 9.004 -18.868 1.00 83.75 285 ILE A N 1
ATOM 2293 C CA . ILE A 1 285 ? 15.700 8.485 -18.381 1.00 83.75 285 ILE A CA 1
ATOM 2294 C C . ILE A 1 285 ? 16.031 7.119 -19.001 1.00 83.75 285 ILE A C 1
ATOM 2296 O O . ILE A 1 285 ? 17.163 6.898 -19.425 1.00 83.75 285 ILE A O 1
ATOM 2300 N N . V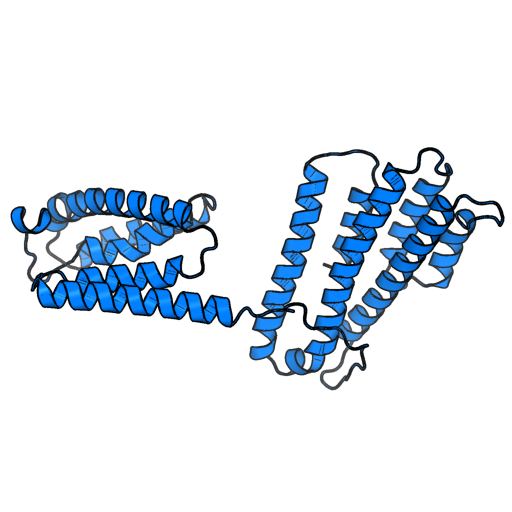AL A 1 286 ? 15.057 6.203 -19.056 1.00 80.56 286 VAL A N 1
ATOM 2301 C CA . VAL A 1 286 ? 15.275 4.829 -19.541 1.00 80.56 286 VAL A CA 1
ATOM 2302 C C . VAL A 1 286 ? 15.477 4.787 -21.055 1.00 80.56 286 VAL A C 1
ATOM 2304 O O . VAL A 1 286 ? 16.401 4.129 -21.526 1.00 80.56 286 VAL A O 1
ATOM 2307 N N . PHE A 1 287 ? 14.641 5.483 -21.826 1.00 77.00 287 PHE A N 1
ATOM 2308 C CA . PHE A 1 287 ? 14.696 5.416 -23.288 1.00 77.00 287 PHE A CA 1
ATOM 2309 C C . PHE A 1 287 ? 15.781 6.312 -23.899 1.00 77.00 287 PHE A C 1
ATOM 2311 O O . PHE A 1 287 ? 16.205 6.064 -25.027 1.00 77.00 287 PHE A O 1
ATOM 2318 N N . MET A 1 288 ? 16.264 7.332 -23.180 1.00 80.81 288 MET A N 1
ATOM 2319 C CA . MET A 1 288 ? 17.216 8.309 -23.721 1.00 80.81 288 MET A CA 1
ATOM 2320 C C . MET A 1 288 ? 18.504 7.649 -24.223 1.00 80.81 288 MET A C 1
ATOM 2322 O O . MET A 1 288 ? 18.999 8.016 -25.286 1.00 80.81 288 MET A O 1
ATOM 2326 N N . GLY A 1 289 ? 19.016 6.638 -23.513 1.00 73.56 289 GLY A N 1
ATOM 2327 C CA . GLY A 1 289 ? 20.218 5.913 -23.934 1.00 73.56 289 GLY A CA 1
ATOM 2328 C C . GLY A 1 289 ? 20.064 5.248 -25.305 1.00 73.56 289 GLY A C 1
ATOM 2329 O O . GLY A 1 289 ? 20.962 5.338 -26.140 1.00 73.56 289 GLY A O 1
ATOM 2330 N N . SER A 1 290 ? 18.900 4.648 -25.569 1.00 74.12 290 SER A N 1
ATOM 2331 C CA . SER A 1 290 ? 18.597 4.004 -26.851 1.00 74.12 290 SER A CA 1
ATOM 2332 C C . SER A 1 290 ? 18.421 5.011 -27.990 1.00 74.12 290 SER A C 1
ATOM 2334 O O . SER A 1 290 ? 18.794 4.710 -29.118 1.00 74.12 290 SER A O 1
ATOM 2336 N N . PHE A 1 291 ? 17.890 6.204 -27.707 1.00 72.62 291 PHE A N 1
ATOM 2337 C CA . PHE A 1 291 ? 17.644 7.233 -28.725 1.00 72.62 291 PHE A CA 1
ATOM 2338 C C . PHE A 1 291 ? 18.877 8.056 -29.095 1.00 72.62 291 PHE A C 1
ATOM 2340 O O . PHE A 1 291 ? 18.977 8.491 -30.239 1.00 72.62 291 PHE A O 1
ATOM 2347 N N . ILE A 1 292 ? 19.797 8.299 -28.155 1.00 74.56 292 ILE A N 1
ATOM 2348 C CA . ILE A 1 292 ? 21.045 9.026 -28.446 1.00 74.56 292 ILE A CA 1
ATOM 2349 C C . ILE A 1 292 ? 21.961 8.169 -29.336 1.00 74.56 292 ILE A C 1
ATOM 2351 O O . ILE A 1 292 ? 22.680 8.719 -30.168 1.00 74.56 292 ILE A O 1
ATOM 2355 N N . ALA A 1 293 ? 21.889 6.835 -29.203 1.00 69.88 293 ALA A N 1
ATOM 2356 C CA . ALA A 1 293 ? 22.582 5.864 -30.056 1.00 69.88 293 ALA A CA 1
ATOM 2357 C C . ALA A 1 293 ? 24.066 6.222 -30.277 1.00 69.88 293 ALA A C 1
ATOM 2359 O O . ALA A 1 293 ? 24.519 6.402 -31.407 1.00 69.88 293 ALA A O 1
ATOM 2360 N N . VAL A 1 294 ? 24.809 6.374 -29.172 1.00 69.81 294 VAL A N 1
ATOM 2361 C CA . VAL A 1 294 ? 26.234 6.741 -29.175 1.00 69.81 294 VAL A CA 1
ATOM 2362 C C . VAL A 1 294 ? 27.042 5.676 -29.924 1.00 69.81 294 VAL A C 1
ATOM 2364 O O . VAL A 1 294 ? 27.067 4.519 -29.505 1.00 69.81 294 VAL A O 1
ATOM 2367 N N . THR A 1 295 ? 27.727 6.058 -31.003 1.00 70.06 295 THR A N 1
ATOM 2368 C CA . THR A 1 295 ? 28.635 5.177 -31.757 1.00 70.06 295 THR A CA 1
ATOM 2369 C C . THR A 1 295 ? 30.091 5.597 -31.571 1.00 70.06 295 THR A C 1
ATOM 2371 O O . THR A 1 295 ? 30.388 6.774 -31.373 1.00 70.06 295 THR A O 1
ATOM 2374 N N . ASN A 1 296 ? 31.010 4.635 -31.657 1.00 66.44 296 ASN A N 1
ATOM 2375 C CA . ASN A 1 296 ? 32.449 4.884 -31.720 1.00 66.44 296 ASN A CA 1
ATOM 2376 C C . ASN A 1 296 ? 33.036 4.083 -32.902 1.00 66.44 296 ASN A C 1
ATOM 2378 O O . ASN A 1 296 ? 32.993 2.852 -32.838 1.00 66.44 296 ASN A O 1
ATOM 2382 N N . PRO A 1 297 ? 33.550 4.723 -33.971 1.00 68.56 297 PRO A N 1
ATOM 2383 C CA . PRO A 1 297 ? 33.702 6.171 -34.164 1.00 68.56 297 PRO A CA 1
ATOM 2384 C C . PRO A 1 297 ? 32.354 6.918 -34.287 1.00 68.56 297 PRO A C 1
ATOM 2386 O O . PRO A 1 297 ? 31.332 6.304 -34.619 1.00 68.56 297 PRO A O 1
ATOM 2389 N N . PRO A 1 298 ? 32.312 8.229 -33.986 1.00 68.94 298 PRO A N 1
ATOM 2390 C CA . PRO A 1 298 ? 31.087 9.012 -34.091 1.00 68.94 298 PRO A CA 1
ATOM 2391 C C . PRO A 1 298 ? 30.687 9.185 -35.563 1.00 68.94 298 PRO A C 1
ATOM 2393 O O . PRO A 1 298 ? 31.493 9.605 -36.392 1.00 68.94 298 PRO A O 1
ATOM 2396 N N . VAL A 1 299 ? 29.437 8.848 -35.890 1.00 66.62 299 VAL A N 1
ATOM 2397 C CA . VAL A 1 299 ? 28.878 8.977 -37.245 1.00 66.62 299 VAL A CA 1
ATOM 2398 C C . VAL A 1 299 ? 27.727 9.982 -37.217 1.00 66.62 299 VAL A C 1
ATOM 2400 O O . VAL A 1 299 ? 26.725 9.772 -36.529 1.00 66.62 299 VAL A O 1
ATOM 2403 N N . TYR A 1 300 ? 27.863 11.068 -37.980 1.00 69.50 300 TYR A N 1
ATOM 2404 C CA . TYR A 1 300 ? 26.866 12.138 -38.087 1.00 69.50 300 TYR A CA 1
ATOM 2405 C C . TYR A 1 300 ? 26.231 12.121 -39.478 1.00 69.50 300 TYR A C 1
ATOM 2407 O O . TYR A 1 300 ? 26.576 12.919 -40.345 1.00 69.50 300 TYR A O 1
ATOM 2415 N N . ASP A 1 301 ? 25.319 11.179 -39.703 1.00 65.31 301 ASP A N 1
ATOM 2416 C CA . ASP A 1 301 ? 24.525 11.131 -40.930 1.00 65.31 301 ASP A CA 1
ATOM 2417 C C . ASP A 1 301 ? 23.110 11.665 -40.658 1.00 65.31 301 ASP A C 1
ATOM 2419 O O . ASP A 1 301 ? 22.355 11.099 -39.862 1.00 65.31 301 ASP A O 1
ATOM 2423 N N . TYR A 1 302 ? 22.765 12.782 -41.304 1.00 64.50 302 TYR A N 1
ATOM 2424 C CA . TYR A 1 302 ? 21.434 13.384 -41.229 1.00 64.50 302 TYR A CA 1
ATOM 2425 C C . TYR A 1 302 ? 20.372 12.513 -41.911 1.00 64.50 302 TYR A C 1
ATOM 2427 O O . TYR A 1 302 ? 19.238 12.469 -41.437 1.00 64.50 302 TYR A O 1
ATOM 2435 N N . ALA A 1 303 ? 20.720 11.798 -42.988 1.00 59.69 303 ALA A N 1
ATOM 2436 C CA . ALA A 1 303 ? 19.782 10.954 -43.726 1.00 59.69 303 ALA A CA 1
ATOM 2437 C C . ALA A 1 303 ? 19.395 9.707 -42.918 1.00 59.69 303 ALA A C 1
ATOM 2439 O O . ALA A 1 303 ? 18.224 9.335 -42.883 1.00 59.69 303 ALA A O 1
ATOM 2440 N N . ALA A 1 304 ? 20.352 9.130 -42.189 1.00 61.53 304 ALA A N 1
ATOM 2441 C CA . ALA A 1 304 ? 20.124 7.988 -41.307 1.00 61.53 304 ALA A CA 1
ATOM 2442 C C . ALA A 1 304 ? 19.290 8.313 -40.051 1.00 61.53 304 ALA A C 1
ATOM 2444 O O . ALA A 1 304 ? 18.861 7.396 -39.361 1.00 61.53 304 ALA A O 1
ATOM 2445 N N . PHE A 1 305 ? 19.079 9.591 -39.708 1.00 61.66 305 PHE A N 1
ATOM 2446 C CA . PHE A 1 305 ? 18.257 9.972 -38.550 1.00 61.66 305 PHE A CA 1
ATOM 2447 C C . PHE A 1 305 ? 16.754 10.031 -38.869 1.00 61.66 305 PHE A C 1
ATOM 2449 O O . PHE A 1 305 ? 15.934 9.850 -37.972 1.00 61.66 305 PHE A O 1
ATOM 2456 N N . PHE A 1 306 ? 16.391 10.302 -40.127 1.00 58.38 306 PHE A N 1
ATOM 2457 C CA . PHE A 1 306 ? 14.993 10.384 -40.573 1.00 58.38 306 PHE A CA 1
ATOM 2458 C C . PHE A 1 306 ? 14.456 9.072 -41.176 1.00 58.38 306 PHE A C 1
ATOM 2460 O O . PHE A 1 306 ? 13.273 9.017 -41.516 1.00 58.38 306 PHE A O 1
ATOM 2467 N N . GLN A 1 307 ? 15.306 8.047 -41.319 1.00 48.88 307 GLN A N 1
ATOM 2468 C CA . GLN A 1 307 ? 14.951 6.681 -41.740 1.00 48.88 307 GLN A CA 1
ATOM 2469 C C . GLN A 1 307 ? 14.720 5.766 -40.535 1.00 48.88 307 GLN A C 1
ATOM 2471 O O . GLN A 1 307 ? 13.831 4.890 -40.637 1.00 48.88 307 GLN A O 1
#

InterPro domains:
  IPR006726 Para-hydroxybenzoic acid efflux pump subunit AaeB/fusaric acid resistance protein [PF04632] (2-306)

Radius of gyration: 29.33 Å; Cα contacts (8 Å, |Δi|>4): 171; chains: 1; bounding box: 75×40×76 Å

Organism: Klebsiella pneumoniae (NCBI:txid573)

Mean predicted aligned error: 14.1 Å

Solvent-accessible surface area (backbone atoms only — not comparable to full-atom values): 17908 Å² total; per-residue (Å²): 108,78,71,56,52,54,57,50,40,60,63,53,64,45,91,74,89,51,72,68,56,56,55,50,51,52,48,54,52,50,50,53,53,51,50,52,52,53,49,60,56,40,41,78,73,36,72,68,45,49,76,45,37,68,51,54,51,32,52,51,50,50,51,54,51,48,54,54,48,47,54,50,51,29,55,51,57,77,71,40,89,86,61,63,86,62,54,63,62,41,49,54,54,46,52,55,45,65,68,41,78,90,57,45,75,67,62,54,48,60,55,47,50,88,64,56,66,58,99,87,51,56,68,66,54,48,51,49,47,54,52,48,55,47,49,52,53,54,50,52,51,49,52,53,53,51,52,51,59,75,71,48,58,98,81,68,80,79,94,60,78,90,58,80,67,90,72,80,68,78,58,60,63,59,53,47,52,39,51,51,49,44,50,52,53,52,52,50,53,50,53,49,28,64,74,66,64,44,89,59,36,70,61,52,52,51,54,49,49,54,48,39,65,72,49,59,78,49,96,54,66,68,66,53,49,54,52,47,53,53,45,51,54,52,43,51,56,50,27,49,48,44,52,69,60,47,50,74,76,47,90,46,70,68,59,48,46,67,52,50,52,58,51,52,50,52,48,54,48,50,27,69,73,36,68,92,48,25,69,57,41,51,48,48,66,65,50,43,65,70,60,53,58,85,54,87,76,79,79,90,58,74,70,72,71,80,107

Nearest PDB structures (foldseek):
  1i4d-assembly1_B  TM=2.918E-01  e=6.297E+00  Homo sapiens

Sequence (307 aa):
MHARLLEHASLLWVPETTDAIRTAHESVIGQILTMNLLRIQAFWSHYRFRRQNPLLNYLLHQQLRMTSVISSLRRMLLNWPDAPANTRQVLESLLAELATPHADSYHVARILAPLAPRQDADYRHIAFWARLRYFCRIYLESSRWIRRVENASAIAEFNVPAAPPLARHTDQAEALLNGVRTFCALVAIGAWGISTQWTSCAAALTLASICCVLYSVSASPFRSLTLLMQTLVLLSLFSFVVKFGLMVQVTDLWQFLLFLFPLLTTMQLLKLQWPKYAGLWGQLIVFMGSFIAVTNPPVYDYAAFFQ